Protein AF-A0A1B6LZ01-F1 (afdb_monomer_lite)

Foldseek 3Di:
DDQLVVLVLCVLQVQFKAWFKAFAFQDDLVPRGGDTSVRCLVVLVVCCVVPVRRSNCPVVRIDIDGQDGLQDQWGKDQPDWDKDFPAPDPGTTIIGIGGPDIDTGGDPDDPPDDSVNSSPPRPDDDPVNVVVVDDPVVPPPVDPDDDDDDDPDDPVPPPPPDDVVVVLVVVLPDDQLCPWDWDADPQFKIKIFNQFQFDQDPLNSLLSSVVSVQVNCVVVVHGQVQWAEKEKEFQDCVCVVSSVVSVCVRQVDDDGHHYHYYYDNYHNRTRMTMITMGGDGDDDD

Sequence (285 aa):
RDQGQLLQEMVDCNINAIIIKVAALGLDPTKHLGLRISQIQPYLIKMNEKYGLNICGEGGEYETFTLDCPLFKKSIVIDNYETVIHSNDAIAPVGYINFLKLRLVDKKLSDESSYLDRLVGFPVKNSLDYIADLDEDDIVDSDKGVADQEETKDCSNQVKIVEPEKLLILKEQEPPPDKPYARTNVSGWCWLGGLVGQHDDCAEASRIALHKLCALLESENMSPCDLVRICIFVRDMKDYAAINAVYVSILSHVNPPVRVCVEAPLRADCPIVLEAIAYKQRSEG

pLDDT: mean 84.31, std 17.07, range [33.97, 98.19]

Structure (mmCIF, N/CA/C/O backbone):
data_AF-A0A1B6LZ01-F1
#
_entry.id   AF-A0A1B6LZ01-F1
#
loop_
_atom_site.group_PDB
_atom_site.id
_atom_site.type_symbol
_atom_site.label_atom_id
_atom_site.label_alt_id
_atom_site.label_comp_id
_atom_site.label_asym_id
_atom_site.label_entity_id
_atom_site.label_seq_id
_atom_site.pdbx_PDB_ins_code
_atom_site.Cartn_x
_atom_site.Cartn_y
_atom_site.Cartn_z
_atom_site.occupancy
_atom_site.B_iso_or_equiv
_atom_site.auth_seq_id
_atom_site.auth_comp_id
_atom_site.auth_asym_id
_atom_site.auth_atom_id
_atom_site.pdbx_PDB_model_num
ATOM 1 N N . ARG A 1 1 ? -10.356 16.665 -3.447 1.00 73.94 1 ARG A N 1
ATOM 2 C CA . ARG A 1 1 ? -11.223 16.425 -2.261 1.00 73.94 1 ARG A CA 1
ATOM 3 C C . ARG A 1 1 ? -10.529 16.946 -1.012 1.00 73.94 1 ARG A C 1
ATOM 5 O O . ARG A 1 1 ? -9.315 16.815 -0.920 1.00 73.94 1 ARG A O 1
ATOM 12 N N . ASP A 1 2 ? -11.283 17.511 -0.075 1.00 89.19 2 ASP A N 1
ATOM 13 C CA . ASP A 1 2 ? -10.760 17.955 1.220 1.00 89.19 2 ASP A CA 1
ATOM 14 C C . ASP A 1 2 ? -10.350 16.759 2.105 1.00 89.19 2 ASP A C 1
ATOM 16 O O . ASP A 1 2 ? -11.094 15.782 2.224 1.00 89.19 2 ASP A O 1
ATOM 20 N N . GLN A 1 3 ? -9.158 16.819 2.709 1.00 91.12 3 GLN A N 1
ATOM 21 C CA . GLN A 1 3 ? -8.597 15.707 3.493 1.00 91.12 3 GLN A CA 1
ATOM 22 C C . GLN A 1 3 ? -9.354 15.485 4.812 1.00 91.12 3 GLN A C 1
ATOM 24 O O . GLN A 1 3 ? -9.549 14.346 5.238 1.00 91.12 3 GLN A O 1
ATOM 29 N N . GLY A 1 4 ? -9.806 16.565 5.458 1.00 92.00 4 GLY A N 1
ATOM 30 C CA . GLY A 1 4 ? -10.551 16.491 6.713 1.00 92.00 4 GLY A CA 1
ATOM 31 C C . GLY A 1 4 ? -11.914 15.830 6.524 1.00 92.00 4 GLY A C 1
ATOM 32 O O . GLY A 1 4 ? -12.272 14.928 7.285 1.00 92.00 4 GLY A O 1
ATOM 33 N N . GLN A 1 5 ? -12.633 16.226 5.471 1.00 91.88 5 GLN A N 1
ATOM 34 C CA . GLN A 1 5 ? -13.891 15.597 5.065 1.00 91.88 5 GLN A CA 1
ATOM 35 C C . GLN A 1 5 ? -13.695 14.121 4.723 1.00 91.88 5 GLN A C 1
ATOM 37 O O . GLN A 1 5 ? -14.444 13.282 5.214 1.00 91.88 5 GLN A O 1
ATOM 42 N N . LEU A 1 6 ? -12.658 13.783 3.951 1.00 91.81 6 LEU A N 1
ATOM 43 C CA . LEU A 1 6 ? -12.372 12.394 3.596 1.00 91.81 6 LEU A CA 1
ATOM 44 C C . LEU A 1 6 ? -12.131 11.521 4.838 1.00 91.81 6 LEU A C 1
ATOM 46 O O . LEU A 1 6 ? -12.683 10.425 4.940 1.00 91.81 6 LEU A O 1
ATOM 50 N N . LEU A 1 7 ? -11.338 12.000 5.800 1.00 93.38 7 LEU A N 1
ATOM 51 C CA . LEU A 1 7 ? -11.088 11.255 7.034 1.00 93.38 7 LEU A CA 1
ATOM 52 C C . LEU A 1 7 ? -12.355 11.136 7.899 1.00 93.38 7 LEU A C 1
ATOM 54 O O . LEU A 1 7 ? -12.566 10.099 8.527 1.00 93.38 7 LEU A O 1
ATOM 58 N N . GLN A 1 8 ? -13.211 12.164 7.915 1.00 94.50 8 GLN A N 1
ATOM 59 C CA . GLN A 1 8 ? -14.511 12.107 8.590 1.00 94.50 8 GLN A CA 1
ATOM 60 C C . GLN A 1 8 ? -15.431 11.060 7.949 1.00 94.50 8 GLN A C 1
ATOM 62 O O . GLN A 1 8 ? -16.001 10.242 8.662 1.00 94.50 8 GLN A O 1
ATOM 67 N N . GLU A 1 9 ? -15.510 11.006 6.620 1.00 92.62 9 GLU A N 1
ATOM 68 C CA . GLU A 1 9 ? -16.298 9.990 5.916 1.00 92.62 9 GLU A CA 1
ATOM 69 C C . GLU A 1 9 ? -15.828 8.566 6.242 1.00 92.62 9 GLU A C 1
ATOM 71 O O . GLU A 1 9 ? -16.651 7.668 6.412 1.00 92.62 9 GLU A O 1
ATOM 76 N N . MET A 1 10 ? -14.515 8.338 6.380 1.00 93.50 10 MET A N 1
ATOM 77 C CA . MET A 1 10 ? -13.982 7.038 6.814 1.00 93.50 10 MET A CA 1
ATOM 78 C C . MET A 1 10 ? -14.476 6.656 8.216 1.00 93.50 10 MET A C 1
ATOM 80 O O . MET A 1 10 ? -14.819 5.495 8.463 1.00 93.50 10 MET A O 1
ATOM 84 N N . VAL A 1 11 ? -14.524 7.631 9.129 1.00 93.81 11 VAL A N 1
ATOM 85 C CA . VAL A 1 11 ? -15.070 7.452 10.481 1.00 93.81 11 VAL A CA 1
ATOM 86 C C . VAL A 1 11 ? -16.565 7.141 10.418 1.00 93.81 11 VAL A C 1
ATOM 88 O O . VAL A 1 11 ? -17.011 6.193 11.065 1.00 93.81 11 VAL A O 1
ATOM 91 N N . ASP A 1 12 ? -17.317 7.869 9.596 1.00 94.44 12 ASP A N 1
ATOM 92 C CA . ASP A 1 12 ? -18.763 7.697 9.432 1.00 94.44 12 ASP A CA 1
ATOM 93 C C . ASP A 1 12 ? -19.113 6.361 8.750 1.00 94.44 12 ASP A C 1
ATOM 95 O O . ASP A 1 12 ? -20.117 5.730 9.080 1.00 94.44 12 ASP A O 1
ATOM 99 N N . CYS A 1 13 ? -18.236 5.859 7.874 1.00 93.50 13 CYS A N 1
ATOM 100 C CA . CYS A 1 13 ? -18.295 4.513 7.291 1.00 93.50 13 CYS A CA 1
ATOM 101 C C . CYS A 1 13 ? -17.839 3.406 8.260 1.00 93.50 13 CYS A C 1
ATOM 103 O O . CYS A 1 13 ? -17.725 2.241 7.871 1.00 93.50 13 CYS A O 1
ATOM 105 N N . ASN A 1 14 ? -17.575 3.751 9.524 1.00 93.06 14 ASN A N 1
ATOM 106 C CA . ASN A 1 14 ? -17.203 2.832 10.594 1.00 93.06 14 ASN A CA 1
ATOM 107 C C . ASN A 1 14 ? -15.942 2.006 10.279 1.00 93.06 14 ASN A C 1
ATOM 109 O O . ASN A 1 14 ? -15.847 0.820 10.617 1.00 93.06 14 ASN A O 1
ATOM 113 N N . ILE A 1 15 ? -14.955 2.638 9.634 1.00 95.62 15 ILE A N 1
ATOM 114 C CA . ILE A 1 15 ? -13.611 2.079 9.485 1.00 95.62 15 ILE A CA 1
ATOM 115 C C . ILE A 1 15 ? -12.901 2.193 10.838 1.00 95.62 15 ILE A C 1
ATOM 117 O O . ILE A 1 15 ? -12.413 3.250 11.241 1.00 95.62 15 ILE A O 1
ATOM 121 N N . ASN A 1 16 ? -12.839 1.080 11.565 1.00 96.06 16 ASN A N 1
ATOM 122 C CA . ASN A 1 16 ? -12.142 0.987 12.839 1.00 96.06 16 ASN A CA 1
ATOM 123 C C . ASN A 1 16 ? -10.666 0.667 12.596 1.00 96.06 16 ASN A C 1
ATOM 125 O O . ASN A 1 16 ? -10.233 -0.484 12.692 1.00 96.06 16 ASN A O 1
ATOM 129 N N . ALA A 1 17 ? -9.899 1.701 12.278 1.00 97.81 17 ALA A N 1
ATOM 130 C CA . ALA A 1 17 ? -8.455 1.622 12.136 1.00 97.81 17 ALA A CA 1
ATOM 131 C C . ALA A 1 17 ? -7.741 2.364 13.266 1.00 97.81 17 ALA A C 1
ATOM 133 O O . ALA A 1 17 ? -8.240 3.369 13.780 1.00 97.81 17 ALA A O 1
ATOM 134 N N . ILE A 1 18 ? -6.575 1.851 13.655 1.00 98.19 18 ILE A N 1
ATOM 135 C CA . ILE A 1 18 ? -5.703 2.451 14.668 1.00 98.19 18 ILE A CA 1
ATOM 136 C C . ILE A 1 18 ? -4.404 2.947 14.047 1.00 98.19 18 ILE A C 1
ATOM 138 O O . ILE A 1 18 ? -3.941 2.383 13.060 1.00 98.19 18 ILE A O 1
ATOM 142 N N . ILE A 1 19 ? -3.792 3.960 14.653 1.00 98.06 19 ILE A N 1
ATOM 143 C CA . ILE A 1 19 ? -2.460 4.440 14.285 1.00 98.06 19 ILE A CA 1
ATOM 144 C C . ILE A 1 19 ? -1.415 3.421 14.754 1.00 98.06 19 ILE A C 1
ATOM 146 O O . ILE A 1 19 ? -1.318 3.133 15.947 1.00 98.06 19 ILE A O 1
ATOM 150 N N . ILE A 1 20 ? -0.624 2.879 13.830 1.00 97.94 20 ILE A N 1
ATOM 151 C CA . ILE A 1 20 ? 0.423 1.883 14.116 1.00 97.94 20 ILE A CA 1
ATOM 152 C C . ILE A 1 20 ? 1.836 2.394 13.889 1.00 97.94 20 ILE A C 1
ATOM 154 O O . ILE A 1 20 ? 2.779 1.746 14.322 1.00 97.94 20 ILE A O 1
ATOM 158 N N . LYS A 1 21 ? 2.005 3.540 13.239 1.00 97.12 21 LYS A N 1
ATOM 159 C CA . LYS A 1 21 ? 3.292 4.219 13.106 1.00 97.12 21 LYS A CA 1
ATOM 160 C C . LYS A 1 21 ? 3.046 5.711 13.087 1.00 97.12 21 LYS A C 1
ATOM 162 O O . LYS A 1 21 ? 2.036 6.145 12.549 1.00 97.12 21 LYS A O 1
ATOM 167 N N . VAL A 1 22 ? 3.978 6.472 13.636 1.00 95.88 22 VAL A N 1
ATOM 168 C CA . VAL A 1 22 ? 4.059 7.921 13.450 1.00 95.88 22 VAL A CA 1
ATOM 169 C C . VAL A 1 22 ? 5.494 8.290 13.095 1.00 95.88 22 VAL A C 1
ATOM 171 O O . VAL A 1 22 ? 6.434 7.646 13.568 1.00 95.88 22 VAL A O 1
ATOM 174 N N . ALA A 1 23 ? 5.655 9.285 12.230 1.00 93.50 23 ALA A N 1
ATOM 175 C CA . ALA A 1 23 ? 6.942 9.744 11.719 1.00 93.50 23 ALA A CA 1
ATOM 176 C C . ALA A 1 23 ? 6.916 11.233 11.317 1.00 93.50 23 ALA A C 1
ATOM 178 O O . ALA A 1 23 ? 7.648 11.647 10.422 1.00 93.50 23 ALA A O 1
ATOM 179 N N . ALA A 1 24 ? 6.063 12.039 11.956 1.00 91.06 24 ALA A N 1
ATOM 180 C CA . ALA A 1 24 ? 5.859 13.439 11.596 1.00 91.06 24 ALA A CA 1
ATOM 181 C C . ALA A 1 24 ? 5.930 14.382 12.797 1.00 91.06 24 ALA A C 1
ATOM 183 O O . ALA A 1 24 ? 5.571 14.029 13.924 1.00 91.06 24 ALA A O 1
ATOM 184 N N . LEU A 1 25 ? 6.356 15.618 12.527 1.00 89.62 25 LEU A N 1
ATOM 185 C CA . LEU A 1 25 ? 6.321 16.714 13.489 1.00 89.62 25 LEU A CA 1
ATOM 186 C C . LEU A 1 25 ? 4.891 16.915 14.006 1.00 89.62 25 LEU A C 1
ATOM 188 O O . LEU A 1 25 ? 3.939 17.013 13.238 1.00 89.62 25 LEU A O 1
ATOM 192 N N . GLY A 1 26 ? 4.755 17.000 15.327 1.00 89.50 26 GLY A N 1
ATOM 193 C CA . GLY A 1 26 ? 3.457 17.122 15.984 1.00 89.50 26 GLY A CA 1
ATOM 194 C C . GLY A 1 26 ? 2.821 15.780 16.337 1.00 89.50 26 GLY A C 1
ATOM 195 O O . GLY A 1 26 ? 1.868 15.768 17.105 1.00 89.50 26 GLY A O 1
ATOM 196 N N . LEU A 1 27 ? 3.359 14.642 15.887 1.00 93.50 27 LEU A N 1
ATOM 197 C CA . LEU A 1 27 ? 2.931 13.333 16.369 1.00 93.50 27 LEU A CA 1
ATOM 198 C C . LEU A 1 27 ? 3.918 12.773 17.396 1.00 93.50 27 LEU A C 1
ATOM 200 O O . LEU A 1 27 ? 5.125 12.785 17.199 1.00 93.50 27 LEU A O 1
ATOM 204 N N . ASP A 1 28 ? 3.384 12.270 18.507 1.00 93.00 28 ASP A N 1
ATOM 205 C CA . ASP A 1 28 ? 4.145 11.686 19.604 1.00 93.00 28 ASP A CA 1
ATOM 206 C C . ASP A 1 28 ? 3.815 10.186 19.694 1.00 93.00 28 ASP A C 1
ATOM 208 O O . ASP A 1 28 ? 2.666 9.842 20.009 1.00 93.00 28 ASP A O 1
ATOM 212 N N . PRO A 1 29 ? 4.786 9.284 19.444 1.00 93.81 29 PRO A N 1
ATOM 213 C CA . PRO A 1 29 ? 4.566 7.845 19.508 1.00 93.81 29 PRO A CA 1
ATOM 214 C C . PRO A 1 29 ? 3.950 7.380 20.829 1.00 93.81 29 PRO A C 1
ATOM 216 O O . PRO A 1 29 ? 3.139 6.459 20.840 1.00 93.81 29 PRO A O 1
ATOM 219 N N . THR A 1 30 ? 4.294 8.027 21.945 1.00 92.12 30 THR A N 1
ATOM 220 C CA . THR A 1 30 ? 3.824 7.628 23.279 1.00 92.12 30 THR A CA 1
ATOM 221 C C . THR A 1 30 ? 2.361 7.989 23.531 1.00 92.12 30 THR A C 1
ATOM 223 O O . THR A 1 30 ? 1.722 7.387 24.393 1.00 92.12 30 THR A O 1
ATOM 226 N N . LYS A 1 31 ? 1.822 8.956 22.780 1.00 94.44 31 LYS A N 1
ATOM 227 C CA . LYS A 1 31 ? 0.449 9.457 22.939 1.00 94.44 31 LYS A CA 1
ATOM 228 C C . LYS A 1 31 ? -0.487 8.987 21.840 1.00 94.44 31 LYS A C 1
ATOM 230 O O . LYS A 1 31 ? -1.680 8.854 22.089 1.00 94.44 31 LYS A O 1
ATOM 235 N N . HIS A 1 32 ? 0.030 8.816 20.625 1.00 96.69 32 HIS A N 1
ATOM 236 C CA . HIS A 1 32 ? -0.801 8.653 19.435 1.00 96.69 32 HIS A CA 1
ATOM 237 C C . HIS A 1 32 ? -0.850 7.221 18.905 1.00 96.69 32 HIS A C 1
ATOM 239 O O . HIS A 1 32 ? -1.847 6.855 18.283 1.00 96.69 32 HIS A O 1
ATOM 245 N N . LEU A 1 33 ? 0.171 6.393 19.157 1.00 97.31 33 LEU A N 1
ATOM 246 C CA . LEU A 1 33 ? 0.126 4.988 18.752 1.00 97.31 33 LEU A CA 1
ATOM 247 C C . LEU A 1 33 ? -1.021 4.260 19.465 1.00 97.31 33 LEU A C 1
ATOM 249 O O . LEU A 1 33 ? -1.206 4.378 20.674 1.00 97.31 33 LEU A O 1
ATOM 253 N N . GLY A 1 34 ? -1.792 3.497 18.694 1.00 96.88 34 GLY A N 1
ATOM 254 C CA . GLY A 1 34 ? -2.944 2.731 19.164 1.00 96.88 34 GLY A CA 1
ATOM 255 C C . GLY A 1 34 ? -4.250 3.524 19.233 1.00 96.88 34 GLY A C 1
ATOM 256 O O . GLY A 1 34 ? -5.308 2.913 19.395 1.00 96.88 34 GLY A O 1
ATOM 257 N N . LEU A 1 35 ? -4.219 4.853 19.067 1.00 97.81 35 LEU A N 1
ATOM 258 C CA . LEU A 1 35 ? -5.445 5.641 18.946 1.00 97.81 35 LEU A CA 1
ATOM 259 C C . LEU A 1 35 ? -6.186 5.271 17.665 1.00 97.81 35 LEU A C 1
ATOM 261 O O . LEU A 1 35 ? -5.575 5.060 16.616 1.00 97.81 35 LEU A O 1
ATOM 265 N N . ARG A 1 36 ? -7.517 5.229 17.740 1.00 97.75 36 ARG A N 1
ATOM 266 C CA . ARG A 1 36 ? -8.356 5.073 16.550 1.00 97.75 36 ARG A CA 1
ATOM 267 C C . ARG A 1 36 ? -8.329 6.342 15.711 1.00 97.75 36 ARG A C 1
ATOM 269 O O . ARG A 1 36 ? -8.247 7.439 16.266 1.00 97.75 36 ARG A O 1
ATOM 276 N N . ILE A 1 37 ? -8.521 6.202 14.400 1.00 96.44 37 ILE A N 1
ATOM 277 C CA . ILE A 1 37 ? -8.679 7.348 13.492 1.00 96.44 37 ILE A CA 1
ATOM 278 C C . ILE A 1 37 ? -9.761 8.307 14.013 1.00 96.44 37 ILE A C 1
ATOM 280 O O . ILE A 1 37 ? -9.523 9.505 14.119 1.00 96.44 37 ILE A O 1
ATOM 284 N N . SER A 1 38 ? -10.903 7.776 14.462 1.00 96.25 38 SER A N 1
ATOM 285 C CA . SER A 1 38 ? -12.000 8.577 15.023 1.00 96.25 38 SER A CA 1
ATOM 286 C C . SER A 1 38 ? -11.638 9.370 16.282 1.00 96.25 38 SER A C 1
ATOM 288 O O . SER A 1 38 ? -12.272 10.376 16.579 1.00 96.25 38 SER A O 1
ATOM 290 N N . GLN A 1 39 ? -10.627 8.934 17.035 1.00 97.06 39 GLN A N 1
ATOM 291 C CA . GLN A 1 39 ? -10.176 9.609 18.253 1.00 97.06 39 GLN A CA 1
ATOM 292 C C . GLN A 1 39 ? -9.117 10.671 17.955 1.00 97.06 39 GLN A C 1
ATOM 294 O O . GLN A 1 39 ? -9.103 11.721 18.595 1.00 97.06 39 GLN A O 1
ATOM 299 N N . ILE A 1 40 ? -8.218 10.397 17.006 1.00 96.69 40 ILE A N 1
ATOM 300 C CA . ILE A 1 40 ? -7.094 11.282 16.686 1.00 96.69 40 ILE A CA 1
ATOM 301 C C . ILE A 1 40 ? -7.449 12.345 15.636 1.00 96.69 40 ILE A C 1
ATOM 303 O O . ILE A 1 40 ? -6.785 13.373 15.575 1.00 96.69 40 ILE A O 1
ATOM 307 N N . GLN A 1 41 ? -8.506 12.160 14.844 1.00 95.94 41 GLN A N 1
ATOM 308 C CA . GLN A 1 41 ? -8.873 13.065 13.748 1.00 95.94 41 GLN A CA 1
ATOM 309 C C . GLN A 1 41 ? -8.958 14.558 14.149 1.00 95.94 41 GLN A C 1
ATOM 311 O O . GLN A 1 41 ? -8.318 15.371 13.478 1.00 95.94 41 GLN A O 1
ATOM 316 N N . PRO A 1 42 ? -9.583 14.960 15.279 1.00 96.44 42 PRO A N 1
ATOM 317 C CA . PRO A 1 42 ? -9.579 16.365 15.704 1.00 96.44 42 PRO A CA 1
ATOM 318 C C . PRO A 1 42 ? -8.180 16.914 16.021 1.00 96.44 42 PRO A C 1
ATOM 320 O O . PRO A 1 42 ? -7.947 18.121 15.962 1.00 96.44 42 PRO A O 1
ATOM 323 N N . TYR A 1 43 ? -7.246 16.043 16.407 1.00 96.75 43 TYR A N 1
ATOM 324 C CA . TYR A 1 43 ? -5.851 16.403 16.638 1.00 96.75 43 TYR A CA 1
ATOM 325 C C . TYR A 1 43 ? -5.088 16.571 15.319 1.00 96.75 43 TYR A C 1
ATOM 327 O O . TYR A 1 43 ? -4.343 17.538 15.182 1.00 96.75 43 TYR A O 1
ATOM 335 N N . LEU A 1 44 ? -5.311 15.686 14.339 1.00 96.44 44 LEU A N 1
ATOM 336 C CA . LEU A 1 44 ? -4.686 15.769 13.013 1.00 96.44 44 LEU A CA 1
ATOM 337 C C . LEU A 1 44 ? -5.056 17.067 12.288 1.00 96.44 44 LEU A C 1
ATOM 339 O O . LEU A 1 44 ? -4.172 17.719 11.745 1.00 96.44 44 LEU A O 1
ATOM 343 N N . ILE A 1 45 ? -6.316 17.506 12.380 1.00 95.56 45 ILE A N 1
ATOM 344 C CA . ILE A 1 45 ? -6.763 18.800 11.829 1.00 95.56 45 ILE A CA 1
ATOM 345 C C . ILE A 1 45 ? -5.962 19.961 12.444 1.00 95.56 45 ILE A C 1
ATOM 347 O O . ILE A 1 45 ? -5.429 20.805 11.731 1.00 95.56 45 ILE A O 1
ATOM 351 N N . LYS A 1 46 ? -5.774 19.965 13.770 1.00 96.00 46 LYS A N 1
ATOM 352 C CA . LYS A 1 46 ? -4.966 20.996 14.449 1.00 96.00 46 LYS A CA 1
ATOM 353 C C . LYS A 1 46 ? -3.491 20.948 14.050 1.00 96.00 46 LYS A C 1
ATOM 355 O O . LYS A 1 46 ? -2.827 21.983 14.025 1.00 96.00 46 LYS A O 1
ATOM 360 N N . MET A 1 47 ? -2.942 19.758 13.802 1.00 95.06 47 MET A N 1
ATOM 361 C CA . MET A 1 47 ? -1.555 19.617 13.348 1.00 95.06 47 MET A CA 1
ATOM 362 C C . MET A 1 47 ? -1.389 20.035 11.887 1.00 95.06 47 MET A C 1
ATOM 364 O O . MET A 1 47 ? -0.352 20.604 11.552 1.00 95.06 47 MET A O 1
ATOM 368 N N . ASN A 1 48 ? -2.404 19.833 11.047 1.00 95.06 48 ASN A N 1
ATOM 369 C CA . ASN A 1 48 ? -2.444 20.375 9.692 1.00 95.06 48 ASN A CA 1
ATOM 370 C C . ASN A 1 48 ? -2.370 21.907 9.715 1.00 95.06 48 ASN A C 1
ATOM 372 O O . ASN A 1 48 ? -1.464 22.478 9.116 1.00 95.06 48 ASN A O 1
ATOM 376 N N . GLU A 1 49 ? -3.222 22.565 10.506 1.00 94.31 49 GLU A N 1
ATOM 377 C CA . GLU A 1 49 ? -3.224 24.029 10.649 1.00 94.31 49 GLU A CA 1
ATOM 378 C C . GLU A 1 49 ? -1.884 24.583 11.161 1.00 94.31 49 GLU A C 1
ATOM 380 O O . GLU A 1 49 ? -1.446 25.659 10.754 1.00 94.31 49 GLU A O 1
ATOM 385 N N . LYS A 1 50 ? -1.226 23.863 12.079 1.00 93.75 50 LYS A N 1
ATOM 386 C CA . LYS A 1 50 ? -0.016 24.348 12.756 1.00 93.75 50 LYS A CA 1
ATOM 387 C C . LYS A 1 50 ? 1.282 24.024 12.018 1.00 93.75 50 LYS A C 1
ATOM 389 O O . LYS A 1 50 ? 2.224 24.814 12.077 1.00 93.75 50 LYS A O 1
ATOM 394 N N . TYR A 1 51 ? 1.359 22.849 11.402 1.00 92.38 51 TYR A N 1
ATOM 395 C CA . TYR A 1 51 ? 2.599 22.279 10.870 1.00 92.38 51 TYR A CA 1
ATOM 396 C C . TYR A 1 51 ? 2.485 21.807 9.417 1.00 92.38 51 TYR A C 1
ATOM 398 O O . TYR A 1 51 ? 3.480 21.348 8.867 1.00 92.38 51 TYR A O 1
ATOM 406 N N . GLY A 1 52 ? 1.312 21.918 8.788 1.00 91.56 52 GLY A N 1
ATOM 407 C CA . GLY A 1 52 ? 1.085 21.429 7.426 1.00 91.56 52 GLY A CA 1
ATOM 408 C C . GLY A 1 52 ? 0.995 19.905 7.319 1.00 91.56 52 GLY A C 1
ATOM 409 O O . GLY A 1 52 ? 1.163 19.375 6.227 1.00 91.56 52 GLY A O 1
ATOM 410 N N . LEU A 1 53 ? 0.742 19.214 8.437 1.00 93.06 53 LEU A N 1
ATOM 411 C CA . LEU A 1 53 ? 0.576 17.759 8.495 1.00 93.06 53 LEU A CA 1
ATOM 412 C C . LEU A 1 53 ? -0.571 17.301 7.575 1.00 93.06 53 LEU A C 1
ATOM 414 O O . LEU A 1 53 ? -1.672 17.835 7.673 1.00 93.06 53 LEU A O 1
ATOM 418 N N . ASN A 1 54 ? -0.359 16.323 6.704 1.00 93.94 54 ASN A N 1
ATOM 419 C CA . ASN A 1 54 ? -1.401 15.725 5.868 1.00 93.94 54 ASN A CA 1
ATOM 420 C C . ASN A 1 54 ? -2.409 14.941 6.729 1.00 93.94 54 ASN A C 1
ATOM 422 O O . ASN A 1 54 ? -2.097 13.928 7.353 1.00 93.94 54 ASN A O 1
ATOM 426 N N . ILE A 1 55 ? -3.668 15.383 6.744 1.00 95.31 55 ILE A N 1
ATOM 427 C CA . ILE A 1 55 ? -4.691 14.825 7.642 1.00 95.31 55 ILE A CA 1
ATOM 428 C C . ILE A 1 55 ? -4.938 13.342 7.349 1.00 95.31 55 ILE A C 1
ATOM 430 O O . ILE A 1 55 ? -5.266 12.606 8.270 1.00 95.31 55 ILE A O 1
ATOM 434 N N . CYS A 1 56 ? -4.764 12.899 6.101 1.00 94.56 56 CYS A N 1
ATOM 435 C CA . CYS A 1 56 ? -4.933 11.504 5.695 1.00 94.56 56 CYS A CA 1
ATOM 436 C C . CYS A 1 56 ? -3.636 10.677 5.758 1.00 94.56 56 CYS A C 1
ATOM 438 O O . CYS A 1 56 ? -3.687 9.476 5.496 1.00 94.56 56 CYS A O 1
ATOM 440 N N . GLY A 1 57 ? -2.494 11.284 6.098 1.00 92.88 57 GLY A N 1
ATOM 441 C CA . GLY A 1 57 ? -1.212 10.593 6.248 1.00 92.88 57 GLY A CA 1
ATOM 442 C C . GLY A 1 57 ? -0.539 10.167 4.937 1.00 92.88 57 GLY A C 1
ATOM 443 O O . GLY A 1 57 ? 0.377 9.352 4.975 1.00 92.88 57 GLY A O 1
ATOM 444 N N . GLU A 1 58 ? -0.945 10.716 3.785 1.00 89.56 58 GLU A N 1
ATOM 445 C CA . GLU A 1 58 ? -0.451 10.321 2.447 1.00 89.56 58 GLU A CA 1
ATOM 446 C C . GLU A 1 58 ? 1.084 10.371 2.315 1.00 89.56 58 GLU A C 1
ATOM 448 O O . GLU A 1 58 ? 1.687 9.538 1.643 1.00 89.56 58 GLU A O 1
ATOM 453 N N . GLY A 1 59 ? 1.733 11.315 3.003 1.00 87.50 59 GLY A N 1
ATOM 454 C CA . GLY A 1 59 ? 3.190 11.479 3.013 1.00 87.50 59 GLY A CA 1
ATOM 455 C C . GLY A 1 59 ? 3.954 10.504 3.921 1.00 87.50 59 GLY A C 1
ATOM 456 O O . GLY A 1 59 ? 5.134 10.730 4.178 1.00 87.50 59 GLY A O 1
ATOM 457 N N . GLY A 1 60 ? 3.305 9.464 4.457 1.00 90.06 60 GLY A N 1
ATOM 458 C CA . GLY A 1 60 ? 3.918 8.522 5.404 1.00 90.06 60 GLY A CA 1
ATOM 459 C C . GLY A 1 60 ? 4.098 9.093 6.816 1.00 90.06 60 GLY A C 1
ATOM 460 O O . GLY A 1 60 ? 4.909 8.600 7.602 1.00 90.06 60 GLY A O 1
ATOM 461 N N . GLU A 1 61 ? 3.352 10.149 7.141 1.00 93.44 61 GLU A N 1
ATOM 462 C CA . GLU A 1 61 ? 3.395 10.835 8.436 1.00 93.44 61 GLU A CA 1
ATOM 463 C C . GLU A 1 61 ? 2.919 9.944 9.581 1.00 93.44 61 GLU A C 1
ATOM 465 O O . GLU A 1 61 ? 3.434 10.005 10.701 1.00 93.44 61 GLU A O 1
ATOM 470 N N . TYR A 1 62 ? 1.940 9.097 9.286 1.00 95.88 62 TYR A N 1
ATOM 471 C CA . TYR A 1 62 ? 1.496 8.020 10.141 1.00 95.88 62 TYR A CA 1
ATOM 472 C C . TYR A 1 62 ? 0.988 6.864 9.280 1.00 95.88 62 TYR A C 1
ATOM 474 O O . TYR A 1 62 ? 0.565 7.057 8.146 1.00 95.88 62 TYR A O 1
ATOM 482 N N . GLU A 1 63 ? 0.997 5.661 9.842 1.00 96.81 63 GLU A N 1
ATOM 483 C CA . GLU A 1 63 ? 0.423 4.471 9.208 1.00 96.81 63 GLU A CA 1
ATOM 484 C C . GLU A 1 63 ? -0.722 3.952 10.065 1.00 96.81 63 GLU A C 1
ATOM 486 O O . GLU A 1 63 ? -0.699 4.088 11.295 1.00 96.81 63 GLU A O 1
ATOM 491 N N . THR A 1 64 ? -1.706 3.312 9.435 1.00 97.38 64 THR A N 1
ATOM 492 C CA . THR A 1 64 ? -2.861 2.743 10.138 1.00 97.38 64 THR A CA 1
ATOM 493 C C . THR A 1 64 ? -3.005 1.246 9.913 1.00 97.38 64 THR A C 1
ATOM 495 O O . THR A 1 64 ? -2.546 0.691 8.920 1.00 97.38 64 THR A O 1
ATOM 498 N N . PHE A 1 65 ? -3.662 0.578 10.858 1.00 97.81 65 PHE A N 1
ATOM 499 C CA . PHE A 1 65 ? -4.058 -0.819 10.740 1.00 97.81 65 PHE A CA 1
ATOM 500 C C . PHE A 1 65 ? -5.554 -0.951 11.005 1.00 97.81 65 PHE A C 1
ATOM 502 O O . PHE A 1 65 ? -6.033 -0.622 12.093 1.00 97.81 65 PHE A O 1
ATOM 509 N N . THR A 1 66 ? -6.294 -1.419 9.999 1.00 97.94 66 THR A N 1
ATOM 510 C CA . THR A 1 66 ? -7.753 -1.572 10.078 1.00 97.94 66 THR A CA 1
ATOM 511 C C . THR A 1 66 ? -8.107 -2.857 10.814 1.00 97.94 66 THR A C 1
ATOM 513 O O . THR A 1 66 ? -7.885 -3.954 10.310 1.00 97.94 66 THR A O 1
ATOM 516 N N . LEU A 1 67 ? -8.671 -2.716 12.012 1.00 97.62 67 LEU A N 1
ATOM 517 C CA . LEU A 1 67 ? -9.090 -3.832 12.860 1.00 97.62 67 LEU A CA 1
ATOM 518 C C . LEU A 1 67 ? -10.463 -4.371 12.466 1.00 97.62 67 LEU A C 1
ATOM 520 O O . LEU A 1 67 ? -10.717 -5.571 12.573 1.00 97.62 67 LEU A O 1
ATOM 524 N N . ASP A 1 68 ? -11.360 -3.485 12.040 1.00 96.69 68 ASP A N 1
ATOM 525 C CA . ASP A 1 68 ? -12.697 -3.854 11.592 1.00 96.69 68 ASP A CA 1
ATOM 526 C C . ASP A 1 68 ? -13.268 -2.800 10.639 1.00 96.69 68 ASP A C 1
ATOM 528 O O . ASP A 1 68 ? -12.938 -1.619 10.729 1.00 96.69 68 ASP A O 1
ATOM 532 N N . CYS A 1 69 ? -14.156 -3.227 9.751 1.00 94.56 69 CYS A N 1
ATOM 533 C CA . CYS A 1 69 ? -15.021 -2.357 8.964 1.00 94.56 69 CYS A CA 1
ATOM 534 C C . CYS A 1 69 ? -16.285 -3.135 8.550 1.00 94.56 69 CYS A C 1
ATOM 536 O O . CYS A 1 69 ? -16.322 -4.367 8.682 1.00 94.56 69 CYS A O 1
ATOM 538 N N . PRO A 1 70 ? -17.336 -2.477 8.033 1.00 91.81 70 PRO A N 1
ATOM 539 C CA . PRO A 1 70 ? -18.580 -3.154 7.653 1.00 91.81 70 PRO A CA 1
ATOM 540 C C . PRO A 1 70 ? -18.392 -4.326 6.674 1.00 91.81 70 PRO A C 1
ATOM 542 O O . PRO A 1 70 ? -19.075 -5.342 6.788 1.00 91.81 70 PRO A O 1
ATOM 545 N N . LEU A 1 71 ? -17.404 -4.251 5.775 1.00 91.62 71 LEU A N 1
ATOM 546 C CA . LEU A 1 71 ? -17.130 -5.300 4.786 1.00 91.62 71 LEU A CA 1
ATOM 547 C C . LEU A 1 71 ? -16.540 -6.584 5.391 1.00 91.62 71 LEU A C 1
ATOM 549 O O . LEU A 1 71 ? -16.704 -7.670 4.823 1.00 91.62 71 LEU A O 1
ATOM 553 N N . PHE A 1 72 ? -15.862 -6.491 6.537 1.00 92.19 72 PHE A N 1
ATOM 554 C CA . PHE A 1 72 ? -15.167 -7.629 7.135 1.00 92.19 72 PHE A CA 1
ATOM 555 C C . PHE A 1 72 ? -16.153 -8.682 7.656 1.00 92.19 72 PHE A C 1
ATOM 557 O O . PHE A 1 72 ? -17.149 -8.348 8.297 1.00 92.19 72 PHE A O 1
ATOM 564 N N . LYS A 1 73 ? -15.840 -9.968 7.418 1.00 90.38 73 LYS A N 1
ATOM 565 C CA . LYS A 1 73 ? -16.565 -11.126 7.989 1.00 90.38 73 LYS A CA 1
ATOM 566 C C . LYS A 1 73 ? -16.169 -11.408 9.443 1.00 90.38 73 LYS A C 1
ATOM 568 O O . LYS A 1 73 ? -16.989 -11.857 10.238 1.00 90.38 73 LYS A O 1
ATOM 573 N N . LYS A 1 74 ? -14.906 -11.146 9.778 1.00 94.31 74 LYS A N 1
ATOM 574 C CA . LYS A 1 74 ? -14.325 -11.305 11.113 1.00 94.31 74 LYS A CA 1
ATOM 575 C C . LYS A 1 74 ? -13.604 -10.021 11.495 1.00 94.31 74 LYS A C 1
ATOM 577 O O . LYS A 1 74 ? -12.998 -9.396 10.630 1.00 94.31 74 LYS A O 1
ATOM 582 N N . SER A 1 75 ? -13.637 -9.663 12.768 1.00 96.38 75 SER A N 1
ATOM 583 C CA . SER A 1 75 ? -12.871 -8.538 13.304 1.00 96.38 75 SER A CA 1
ATOM 584 C C . SER A 1 75 ? -11.510 -9.030 13.796 1.00 96.38 75 SER A C 1
ATOM 586 O O . SER A 1 75 ? -11.385 -10.155 14.292 1.00 96.38 75 SER A O 1
ATOM 588 N N . ILE A 1 76 ? -10.490 -8.185 13.692 1.00 98.19 76 ILE A N 1
ATOM 589 C CA . ILE A 1 76 ? -9.155 -8.450 14.229 1.00 98.19 76 ILE A CA 1
ATOM 590 C C . ILE A 1 76 ? -9.085 -7.870 15.641 1.00 98.19 76 ILE A C 1
ATOM 592 O O . ILE A 1 76 ? -9.384 -6.698 15.863 1.00 98.19 76 ILE A O 1
ATOM 596 N N . VAL A 1 77 ? -8.674 -8.689 16.605 1.00 97.56 77 VAL A N 1
ATOM 597 C CA . VAL A 1 77 ? -8.417 -8.255 17.978 1.00 97.56 77 VAL A CA 1
ATOM 598 C C . VAL A 1 77 ? -6.933 -8.372 18.277 1.00 97.56 77 VAL A C 1
ATOM 600 O O . VAL A 1 77 ? -6.316 -9.410 18.031 1.00 97.56 77 VAL A O 1
ATOM 603 N N . ILE A 1 78 ? -6.379 -7.294 18.822 1.00 97.62 78 ILE A N 1
ATOM 604 C CA . ILE A 1 78 ? -5.005 -7.249 19.304 1.00 97.62 78 ILE A CA 1
ATOM 605 C C . ILE A 1 78 ? -4.996 -7.775 20.736 1.00 97.62 78 ILE A C 1
ATOM 607 O O . ILE A 1 78 ? -5.567 -7.151 21.628 1.00 97.62 78 ILE A O 1
ATOM 611 N N . ASP A 1 79 ? -4.361 -8.924 20.949 1.00 96.94 79 ASP A N 1
ATOM 612 C CA . ASP A 1 79 ? -4.194 -9.506 22.285 1.00 96.94 79 ASP A CA 1
ATOM 613 C C . ASP A 1 79 ? -2.915 -9.003 22.956 1.00 96.94 79 ASP A C 1
ATOM 615 O O . ASP A 1 79 ? -2.873 -8.854 24.174 1.00 96.94 79 ASP A O 1
ATOM 619 N N . ASN A 1 80 ? -1.855 -8.790 22.170 1.00 97.25 80 ASN A N 1
ATOM 620 C CA . ASN A 1 80 ? -0.577 -8.312 22.680 1.00 97.25 80 ASN A CA 1
ATOM 621 C C . ASN A 1 80 ? 0.200 -7.549 21.603 1.00 97.25 80 ASN A C 1
ATOM 623 O O . ASN A 1 80 ? 0.244 -7.964 20.440 1.00 97.25 80 ASN A O 1
ATOM 627 N N . TYR A 1 81 ? 0.844 -6.463 22.007 1.00 97.50 81 TYR A N 1
ATOM 628 C CA . TYR A 1 81 ? 1.726 -5.661 21.175 1.00 97.50 81 TYR A CA 1
ATOM 629 C C . TYR A 1 81 ? 2.735 -4.919 22.048 1.00 97.50 81 TYR A C 1
ATOM 631 O O . TYR A 1 81 ? 2.509 -4.710 23.239 1.00 97.50 81 TYR A O 1
ATOM 639 N N . GLU A 1 82 ? 3.827 -4.490 21.437 1.00 96.69 82 GLU A N 1
ATOM 640 C CA . GLU A 1 82 ? 4.800 -3.595 22.052 1.00 96.69 82 GLU A CA 1
ATOM 641 C C . GLU A 1 82 ? 4.999 -2.353 21.181 1.00 96.69 82 GLU A C 1
ATOM 643 O O . GLU A 1 82 ? 4.720 -2.361 19.981 1.00 96.69 82 GLU A O 1
ATOM 648 N N . THR A 1 83 ? 5.479 -1.276 21.794 1.00 96.00 83 THR A N 1
ATOM 649 C CA . THR A 1 83 ? 5.822 -0.042 21.086 1.00 96.00 83 THR A CA 1
ATOM 650 C C . THR A 1 83 ? 7.328 0.024 20.897 1.00 96.00 83 THR A C 1
ATOM 652 O O . THR A 1 83 ? 8.080 -0.021 21.871 1.00 96.00 83 THR A O 1
ATOM 655 N N . VAL A 1 84 ? 7.765 0.189 19.652 1.00 95.00 84 VAL A N 1
ATOM 656 C CA . VAL A 1 84 ? 9.172 0.341 19.288 1.00 95.00 84 VAL A CA 1
ATOM 657 C C . VAL A 1 84 ? 9.424 1.788 18.886 1.00 95.00 84 VAL A C 1
ATOM 659 O O . VAL A 1 84 ? 8.813 2.301 17.948 1.00 95.00 84 VAL A O 1
ATOM 662 N N . ILE A 1 85 ? 10.342 2.452 19.587 1.00 93.19 85 ILE A N 1
ATOM 663 C CA . ILE A 1 85 ? 10.821 3.786 19.217 1.00 93.19 85 ILE A CA 1
ATOM 664 C C . ILE A 1 85 ? 12.042 3.609 18.320 1.00 93.19 85 ILE A C 1
ATOM 666 O O . ILE A 1 85 ? 13.059 3.071 18.752 1.00 93.19 85 ILE A O 1
ATOM 670 N N . HIS A 1 86 ? 11.919 4.022 17.060 1.00 86.00 86 HIS A N 1
ATOM 671 C CA . HIS A 1 86 ? 12.976 3.888 16.060 1.00 86.00 86 HIS A CA 1
ATOM 672 C C . HIS A 1 86 ? 13.930 5.085 16.079 1.00 86.00 86 HIS A C 1
ATOM 674 O O . HIS A 1 86 ? 15.142 4.902 16.062 1.00 86.00 86 HIS A O 1
ATOM 680 N N . SER A 1 87 ? 13.379 6.299 16.166 1.00 84.25 87 SER A N 1
ATOM 681 C CA . SER A 1 87 ? 14.146 7.521 16.405 1.00 84.25 87 SER A CA 1
ATOM 682 C C . SER A 1 87 ? 13.418 8.372 17.432 1.00 84.25 87 SER A C 1
ATOM 684 O O . SER A 1 87 ? 12.220 8.609 17.302 1.00 84.25 87 SER A O 1
ATOM 686 N N . ASN A 1 88 ? 14.127 8.834 18.458 1.00 76.44 88 ASN A N 1
ATOM 687 C CA . ASN A 1 88 ? 13.566 9.725 19.471 1.00 76.44 88 ASN A CA 1
ATOM 688 C C . ASN A 1 88 ? 14.060 11.160 19.262 1.00 76.44 88 ASN A C 1
ATOM 690 O O . ASN A 1 88 ? 14.619 11.778 20.170 1.00 76.44 88 ASN A O 1
ATOM 694 N N . ASP A 1 89 ? 13.910 11.660 18.036 1.00 78.88 89 ASP A N 1
ATOM 695 C CA . ASP A 1 89 ? 14.247 13.038 17.705 1.00 78.88 89 ASP A CA 1
ATOM 696 C C . ASP A 1 89 ? 13.322 14.009 18.442 1.00 78.88 89 ASP A C 1
ATOM 698 O O . ASP A 1 89 ? 12.113 13.803 18.532 1.00 78.88 89 ASP A O 1
ATOM 702 N N . ALA A 1 90 ? 13.878 15.121 18.925 1.00 71.69 90 ALA A N 1
ATOM 703 C CA . ALA A 1 90 ? 13.114 16.135 19.657 1.00 71.69 90 ALA A CA 1
ATOM 704 C C . ALA A 1 90 ? 12.046 16.846 18.797 1.00 71.69 90 ALA A C 1
ATOM 706 O O . ALA A 1 90 ? 11.199 17.557 19.336 1.00 71.69 90 ALA A O 1
ATOM 707 N N . ILE A 1 91 ? 12.115 16.688 17.471 1.00 75.31 91 ILE A N 1
ATOM 708 C CA . ILE A 1 91 ? 11.280 17.395 16.493 1.00 75.31 91 ILE A CA 1
ATOM 709 C C . ILE A 1 91 ? 10.261 16.439 15.858 1.00 75.31 91 ILE A C 1
ATOM 711 O O . ILE 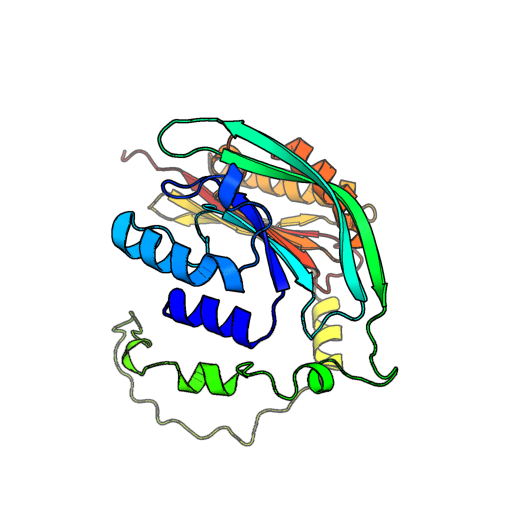A 1 91 ? 9.071 16.734 15.866 1.00 75.31 91 ILE A O 1
ATOM 715 N N . ALA A 1 92 ? 10.702 15.291 15.340 1.00 81.06 92 ALA A N 1
ATOM 716 C CA . ALA A 1 92 ? 9.841 14.319 14.665 1.00 81.06 92 ALA A CA 1
ATOM 717 C C . ALA A 1 92 ? 10.169 12.898 15.151 1.00 81.06 92 ALA A C 1
ATOM 719 O O . ALA A 1 92 ? 10.875 12.157 14.467 1.00 81.06 92 ALA A O 1
ATOM 720 N N . PRO A 1 93 ? 9.717 12.518 16.357 1.00 87.25 93 PRO A N 1
ATOM 721 C CA . PRO A 1 93 ? 9.966 11.183 16.874 1.00 87.25 93 PRO A CA 1
ATOM 722 C C . PRO A 1 93 ? 9.266 10.133 16.004 1.00 87.25 93 PRO A C 1
ATOM 724 O O . PRO A 1 93 ? 8.097 10.265 15.639 1.00 87.25 93 PRO A O 1
ATOM 727 N N . VAL A 1 94 ? 9.992 9.061 15.699 1.00 93.06 94 VAL A N 1
ATOM 728 C CA . VAL A 1 94 ? 9.523 7.938 14.891 1.00 93.06 94 VAL A CA 1
ATOM 729 C C . VAL A 1 94 ? 9.318 6.732 15.792 1.00 93.06 94 VAL A C 1
ATOM 731 O O . VAL A 1 94 ? 10.256 6.237 16.423 1.00 93.06 94 VAL A O 1
ATOM 734 N N . GLY A 1 95 ? 8.100 6.206 15.809 1.00 95.31 95 GLY A N 1
ATOM 735 C CA . GLY A 1 95 ? 7.778 4.991 16.546 1.00 95.31 95 GLY A CA 1
ATOM 736 C C . GLY A 1 95 ? 6.649 4.218 15.892 1.00 95.31 95 GLY A C 1
ATOM 737 O O . GLY A 1 95 ? 5.857 4.779 15.135 1.00 95.31 95 GLY A O 1
ATOM 738 N N . TYR A 1 96 ? 6.588 2.923 16.176 1.00 97.19 96 TYR A N 1
ATOM 739 C CA . TYR A 1 96 ? 5.578 2.029 15.627 1.00 97.19 96 TYR A CA 1
ATOM 740 C C . TYR A 1 96 ? 5.173 0.931 16.610 1.00 97.19 96 TYR A C 1
ATOM 742 O O . TYR A 1 96 ? 5.880 0.633 17.573 1.00 97.19 96 TYR A O 1
ATOM 750 N N . ILE A 1 97 ? 4.012 0.334 16.359 1.00 97.69 97 ILE A N 1
ATOM 751 C CA . ILE A 1 97 ? 3.495 -0.828 17.072 1.00 97.69 97 ILE A CA 1
ATOM 752 C C . ILE A 1 97 ? 4.032 -2.096 16.411 1.00 97.69 97 ILE A C 1
ATOM 754 O O . ILE A 1 97 ? 3.860 -2.303 15.211 1.00 97.69 97 ILE A O 1
ATOM 758 N N . ASN A 1 98 ? 4.629 -2.970 17.216 1.00 96.50 98 ASN A N 1
ATOM 759 C CA . ASN A 1 98 ? 4.967 -4.334 16.840 1.00 96.50 98 ASN A CA 1
ATOM 760 C C . ASN A 1 98 ? 3.929 -5.293 17.444 1.00 96.50 98 ASN A C 1
ATOM 762 O O . ASN A 1 98 ? 3.861 -5.477 18.663 1.00 96.50 98 ASN A O 1
ATOM 766 N N . PHE A 1 99 ? 3.079 -5.882 16.602 1.00 97.44 99 PHE A N 1
ATOM 767 C CA . PHE A 1 99 ? 2.056 -6.823 17.055 1.00 97.44 99 PHE A CA 1
ATOM 768 C C . PHE A 1 99 ? 2.685 -8.168 17.422 1.00 97.44 99 PHE A C 1
ATOM 770 O O . PHE A 1 99 ? 3.261 -8.848 16.579 1.00 97.44 99 PHE A O 1
ATOM 777 N N . LEU A 1 100 ? 2.508 -8.587 18.675 1.00 97.06 100 LEU A N 1
ATOM 778 C CA . LEU A 1 100 ? 3.017 -9.865 19.176 1.00 97.06 100 LEU A CA 1
ATOM 779 C C . LEU A 1 100 ? 1.969 -10.974 19.054 1.00 97.06 100 LEU A C 1
ATOM 781 O O . LEU A 1 100 ? 2.304 -12.139 18.844 1.00 97.06 100 LEU A O 1
ATOM 785 N N . LYS A 1 101 ? 0.685 -10.624 19.209 1.00 97.38 101 LYS A N 1
ATOM 786 C CA . LYS A 1 101 ? -0.423 -11.572 19.098 1.00 97.38 101 LYS A CA 1
ATOM 787 C C . LYS A 1 101 ? -1.701 -10.895 18.619 1.00 97.38 101 LYS A C 1
ATOM 789 O O . LYS A 1 101 ? -2.210 -9.970 19.253 1.00 97.38 101 LYS A O 1
ATOM 794 N N . LEU A 1 102 ? -2.245 -11.433 17.534 1.00 97.56 102 LEU A N 1
ATOM 795 C CA . LEU A 1 102 ? -3.533 -11.063 16.959 1.00 97.56 102 LEU A CA 1
ATOM 796 C C . LEU A 1 102 ? -4.439 -12.294 16.927 1.00 97.56 102 LEU A C 1
ATOM 798 O O . LEU A 1 102 ? -3.965 -13.423 16.780 1.00 97.56 102 LEU A O 1
ATOM 802 N N . ARG A 1 103 ? -5.749 -12.077 17.014 1.00 97.75 103 ARG A N 1
ATOM 803 C CA . ARG A 1 103 ? -6.754 -13.123 16.801 1.00 97.75 103 ARG A CA 1
ATOM 804 C C . ARG A 1 103 ? -7.915 -12.604 15.972 1.00 97.75 103 ARG A C 1
ATOM 806 O O . ARG A 1 103 ? -8.238 -11.420 16.009 1.00 97.75 103 ARG A O 1
ATOM 813 N N . LEU A 1 104 ? -8.568 -13.514 15.262 1.00 97.75 104 LEU A N 1
ATOM 814 C CA . LEU A 1 104 ? -9.799 -13.229 14.535 1.00 97.75 104 LEU A CA 1
ATOM 815 C C . LEU A 1 104 ? -11.010 -13.585 15.393 1.00 97.75 104 LEU A C 1
ATOM 817 O O . LEU A 1 104 ? -11.019 -14.613 16.069 1.00 97.75 104 LEU A O 1
ATOM 821 N N . VAL A 1 105 ? -12.035 -12.741 15.341 1.00 97.06 105 VAL A N 1
ATOM 822 C CA . VAL A 1 105 ? -13.314 -12.945 16.026 1.00 97.06 105 VAL A CA 1
ATOM 823 C C . VAL A 1 105 ? -14.433 -12.881 15.007 1.00 97.06 105 VAL A C 1
ATOM 825 O O . VAL A 1 105 ? -14.522 -11.925 14.240 1.00 97.06 105 VAL A O 1
ATOM 828 N N . ASP A 1 106 ? -15.289 -13.897 15.001 1.00 94.25 106 ASP A N 1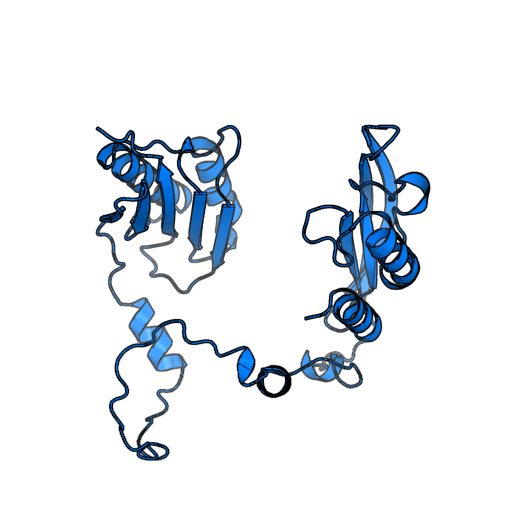
ATOM 829 C CA . ASP A 1 106 ? -16.465 -13.918 14.140 1.00 94.25 106 ASP A CA 1
ATOM 830 C C . ASP A 1 106 ? -17.434 -12.790 14.499 1.00 94.25 106 ASP A C 1
ATOM 832 O O . ASP A 1 106 ? -17.743 -12.545 15.671 1.00 94.25 106 ASP A O 1
ATOM 836 N N . LYS A 1 107 ? -17.914 -12.090 13.470 1.00 90.56 107 LYS A N 1
ATOM 837 C CA . LYS A 1 107 ? -18.949 -11.070 13.622 1.00 90.56 107 LYS A CA 1
ATOM 838 C C . LYS A 1 107 ? -20.315 -11.740 13.592 1.00 90.56 107 LYS A C 1
ATOM 840 O O . LYS A 1 107 ? -20.508 -12.771 12.954 1.00 90.56 107 LYS A O 1
ATOM 845 N N . LYS A 1 108 ? -21.289 -11.122 14.258 1.00 84.81 108 LYS A N 1
ATOM 846 C CA . LYS A 1 108 ? -22.696 -11.526 14.165 1.00 84.81 108 LYS A CA 1
ATOM 847 C C . LYS A 1 108 ? -23.261 -11.054 12.825 1.00 84.81 108 LYS A C 1
ATOM 849 O O . LYS A 1 108 ? -23.903 -10.012 12.760 1.00 84.81 108 LYS A O 1
ATOM 854 N N . LEU A 1 109 ? -22.951 -11.784 11.762 1.00 82.56 109 LEU A N 1
ATOM 855 C CA . LEU A 1 109 ? -23.487 -11.569 10.422 1.00 82.56 109 LEU A CA 1
ATOM 856 C C . LEU A 1 109 ? -24.488 -12.683 10.111 1.00 82.56 109 LEU A C 1
ATOM 858 O O . LEU A 1 109 ? -24.321 -13.804 10.586 1.00 82.56 109 LEU A O 1
ATOM 862 N N . SER A 1 110 ? -25.523 -12.384 9.326 1.00 75.81 110 SER A N 1
ATOM 863 C CA . SER A 1 110 ? -26.311 -13.444 8.697 1.00 75.81 110 SER A CA 1
ATOM 864 C C . SER A 1 110 ? -25.452 -14.134 7.635 1.00 75.81 110 SER A C 1
ATOM 866 O O . SER A 1 110 ? -24.730 -13.459 6.889 1.00 75.81 110 SER A O 1
ATOM 868 N N . ASP A 1 111 ? -25.534 -15.465 7.564 1.00 68.00 111 ASP A N 1
ATOM 869 C CA . ASP A 1 111 ? -24.728 -16.285 6.644 1.00 68.00 111 ASP A CA 1
ATOM 870 C C . ASP A 1 111 ? -24.940 -15.903 5.163 1.00 68.00 111 ASP A C 1
ATOM 872 O O . ASP A 1 111 ? -24.022 -16.032 4.358 1.00 68.00 111 ASP A O 1
ATOM 876 N N . GLU A 1 112 ? -26.099 -15.323 4.834 1.00 70.50 112 GLU A N 1
ATOM 877 C CA . GLU A 1 112 ? -26.493 -14.874 3.487 1.00 70.50 112 GLU A CA 1
ATOM 878 C C . GLU A 1 112 ? -26.200 -13.387 3.195 1.00 70.50 112 GLU A C 1
ATOM 880 O O . GLU A 1 112 ? -26.582 -12.876 2.146 1.00 70.50 112 GLU A O 1
ATOM 885 N N . SER A 1 113 ? -25.557 -12.645 4.106 1.00 73.12 113 SER A N 1
ATOM 886 C CA . SER A 1 113 ? -25.307 -11.210 3.878 1.00 73.12 113 SER A CA 1
ATOM 887 C C . SER A 1 113 ? -24.300 -10.974 2.747 1.00 73.12 113 SER A C 1
ATOM 889 O O . SER A 1 113 ? -23.108 -11.295 2.880 1.00 73.12 113 SER A O 1
ATOM 891 N N . SER A 1 114 ? -24.758 -10.347 1.660 1.00 83.44 114 SER A N 1
ATOM 892 C CA . SER A 1 114 ? -23.889 -9.850 0.593 1.00 83.44 114 SER A CA 1
ATOM 893 C C . SER A 1 114 ? -23.040 -8.667 1.082 1.00 83.44 114 SER A C 1
ATOM 895 O O . SER A 1 114 ? -23.290 -8.086 2.142 1.00 83.44 114 SER A O 1
ATOM 897 N N . TYR A 1 115 ? -22.012 -8.278 0.320 1.00 81.31 115 TYR A N 1
ATOM 898 C CA . TYR A 1 115 ? -21.232 -7.076 0.643 1.00 81.31 115 TYR A CA 1
ATOM 899 C C . TYR A 1 115 ? -22.094 -5.811 0.632 1.00 81.31 115 TYR A C 1
ATOM 901 O O . TYR A 1 115 ? -21.904 -4.955 1.490 1.00 81.31 115 TYR A O 1
ATOM 909 N N . LEU A 1 116 ? -23.059 -5.721 -0.289 1.00 82.81 116 LEU A N 1
ATOM 910 C CA . LEU A 1 116 ? -23.964 -4.576 -0.385 1.00 82.81 116 LEU A CA 1
ATOM 911 C C . LEU A 1 116 ? -24.867 -4.477 0.844 1.00 82.81 116 LEU A C 1
ATOM 913 O O . LEU A 1 116 ? -24.993 -3.392 1.402 1.00 82.81 116 LEU A O 1
ATOM 917 N N . ASP A 1 117 ? -25.394 -5.604 1.334 1.00 85.12 117 ASP A N 1
ATOM 918 C CA . ASP A 1 117 ? -26.238 -5.630 2.539 1.00 85.12 117 ASP A CA 1
ATOM 919 C C . ASP A 1 117 ? -25.505 -5.086 3.771 1.00 85.12 117 ASP A C 1
ATOM 921 O O . ASP A 1 117 ? -26.111 -4.472 4.646 1.00 85.12 117 ASP A O 1
ATOM 925 N N . ARG A 1 118 ? -24.183 -5.279 3.836 1.00 85.00 118 ARG A N 1
ATOM 926 C CA . ARG A 1 118 ? -23.346 -4.782 4.939 1.00 85.00 118 ARG A CA 1
ATOM 927 C C . ARG A 1 118 ? -23.033 -3.295 4.847 1.00 85.00 118 ARG A C 1
ATOM 929 O O . ARG A 1 118 ? -22.646 -2.707 5.852 1.00 85.00 118 ARG A O 1
ATOM 936 N N . LEU A 1 119 ? -23.158 -2.709 3.660 1.00 85.81 119 LEU A N 1
ATOM 937 C CA . LEU A 1 119 ? -22.958 -1.279 3.436 1.00 85.81 119 LEU A CA 1
ATOM 938 C C . LEU A 1 119 ? -24.250 -0.475 3.630 1.00 85.81 119 LEU A C 1
ATOM 940 O O . LEU A 1 119 ? -24.185 0.748 3.740 1.00 85.81 119 LEU A O 1
ATOM 944 N N . VAL A 1 120 ? -25.411 -1.137 3.715 1.00 83.56 120 VAL A N 1
ATOM 945 C CA . VAL A 1 120 ? -26.696 -0.471 3.962 1.00 83.56 120 VAL A CA 1
ATOM 946 C C . VAL A 1 120 ? -26.629 0.337 5.260 1.00 83.56 120 VAL A C 1
ATOM 948 O O . VAL A 1 120 ? -26.338 -0.195 6.330 1.00 83.56 120 VAL A O 1
ATOM 951 N N . GLY A 1 121 ? -26.931 1.632 5.158 1.00 81.38 121 GLY A N 1
ATOM 952 C CA . GLY A 1 121 ? -26.930 2.564 6.288 1.00 81.38 121 GLY A CA 1
ATOM 953 C C . GLY A 1 121 ? -25.609 3.299 6.518 1.00 81.38 121 GLY A C 1
ATOM 954 O O . GLY A 1 121 ? -25.570 4.173 7.380 1.00 81.38 121 GLY A O 1
ATOM 955 N N . PHE A 1 122 ? -24.561 3.004 5.744 1.00 86.31 122 PHE A N 1
ATOM 956 C CA . PHE A 1 122 ? -23.324 3.784 5.741 1.00 86.31 122 PHE A CA 1
ATOM 957 C C . PHE A 1 122 ? -23.292 4.758 4.553 1.00 86.31 122 PHE A C 1
ATOM 959 O O . PHE A 1 122 ? -23.770 4.408 3.471 1.00 86.31 122 PHE A O 1
ATOM 966 N N . PRO A 1 123 ? -22.727 5.967 4.722 1.00 85.44 123 PRO A N 1
ATOM 967 C CA . PRO A 1 123 ? -22.684 6.995 3.682 1.00 85.44 123 PRO A CA 1
ATOM 968 C C . PRO A 1 123 ? -21.570 6.713 2.657 1.00 85.44 123 PRO A C 1
ATOM 970 O O . PRO A 1 123 ? -20.641 7.499 2.490 1.00 85.44 123 PRO A O 1
ATOM 973 N N . VAL A 1 124 ? -21.633 5.563 1.986 1.00 83.81 124 VAL A N 1
ATOM 974 C CA . VAL A 1 124 ? -20.664 5.180 0.952 1.00 83.81 124 VAL A CA 1
ATOM 975 C C . VAL A 1 124 ? -21.111 5.742 -0.392 1.00 83.81 124 VAL A C 1
ATOM 977 O O . VAL A 1 124 ? -22.198 5.417 -0.866 1.00 83.81 124 VAL A O 1
ATOM 980 N N . LYS A 1 125 ? -20.252 6.550 -1.018 1.00 79.69 125 LYS A N 1
ATOM 981 C CA . LYS A 1 125 ? -20.490 7.087 -2.361 1.00 79.69 125 LYS A CA 1
ATOM 982 C C . LYS A 1 125 ? -20.448 5.979 -3.412 1.00 79.69 125 LYS A C 1
ATOM 984 O O . LYS A 1 125 ? -19.549 5.136 -3.413 1.00 79.69 125 LYS A O 1
ATOM 989 N N . ASN A 1 126 ? -21.412 5.993 -4.322 1.00 79.69 126 ASN A N 1
ATOM 990 C CA . ASN A 1 126 ? -21.428 5.158 -5.516 1.00 79.69 126 ASN A CA 1
ATOM 991 C C . ASN A 1 126 ? -20.770 5.890 -6.704 1.00 79.69 126 ASN A C 1
ATOM 993 O O . ASN A 1 126 ? -20.427 7.067 -6.623 1.00 79.69 126 ASN A O 1
ATOM 997 N N . SER A 1 127 ? -20.589 5.194 -7.830 1.00 78.88 127 SER A N 1
ATOM 998 C CA . SER A 1 127 ? -19.946 5.761 -9.024 1.00 78.88 127 SER A CA 1
ATOM 999 C C . SER A 1 127 ? -20.653 6.999 -9.591 1.00 78.88 127 SER A C 1
ATOM 1001 O O . SER A 1 127 ? -19.982 7.859 -10.145 1.00 78.88 127 SER A O 1
ATOM 1003 N N . LEU A 1 128 ? -21.980 7.103 -9.463 1.00 78.44 128 LEU A N 1
ATOM 1004 C CA . LEU A 1 128 ? -22.746 8.271 -9.911 1.00 78.44 128 LEU A CA 1
ATOM 1005 C C . LEU A 1 128 ? -22.552 9.468 -8.977 1.00 78.44 128 LEU A C 1
ATOM 1007 O O . LEU A 1 128 ? -22.481 10.593 -9.461 1.00 78.44 128 LEU A O 1
ATOM 1011 N N . ASP A 1 129 ? -22.408 9.231 -7.671 1.00 80.38 129 ASP A N 1
ATOM 1012 C CA . ASP A 1 129 ? -22.143 10.299 -6.697 1.00 80.38 129 ASP A CA 1
ATOM 1013 C C . ASP A 1 129 ? -20.804 10.987 -7.003 1.00 80.38 129 ASP A C 1
ATOM 1015 O O . ASP A 1 129 ? -20.712 12.208 -6.973 1.00 80.38 129 ASP A O 1
ATOM 1019 N N . TYR A 1 130 ? -19.781 10.212 -7.386 1.00 75.56 130 TYR A N 1
ATOM 1020 C CA . TYR A 1 130 ? -18.492 10.770 -7.810 1.00 75.56 130 TYR A CA 1
ATOM 1021 C C . TYR A 1 130 ? -18.575 11.562 -9.113 1.00 75.56 130 TYR A C 1
ATOM 1023 O O . TYR A 1 130 ? -17.826 12.515 -9.270 1.00 75.56 130 TYR A O 1
ATOM 1031 N N . ILE A 1 131 ? -19.457 11.180 -10.041 1.00 78.50 131 ILE A N 1
ATOM 1032 C CA . ILE A 1 131 ? -19.673 11.936 -11.283 1.00 78.50 131 ILE A CA 1
ATOM 1033 C C . ILE A 1 131 ? -20.350 13.275 -10.976 1.00 78.50 131 ILE A C 1
ATOM 1035 O O . ILE A 1 131 ? -20.000 14.278 -11.582 1.00 78.50 131 ILE A O 1
ATOM 1039 N N . ALA A 1 132 ? -21.292 13.298 -10.032 1.00 74.38 132 ALA A N 1
ATOM 1040 C CA . ALA A 1 132 ? -21.961 14.526 -9.609 1.00 74.38 132 ALA A CA 1
ATOM 1041 C C . ALA A 1 132 ? -21.033 15.490 -8.844 1.00 74.38 132 ALA A C 1
ATOM 1043 O O . ALA A 1 132 ? -21.278 16.690 -8.858 1.00 74.38 132 ALA A O 1
ATOM 1044 N N . ASP A 1 133 ? -19.990 14.967 -8.193 1.00 71.50 133 ASP A N 1
ATOM 1045 C CA . ASP A 1 133 ? -18.967 15.753 -7.491 1.00 71.50 133 ASP A CA 1
ATOM 1046 C C . ASP A 1 133 ? -17.894 16.351 -8.429 1.00 71.50 133 ASP A C 1
ATOM 1048 O O . ASP A 1 133 ? -17.030 17.088 -7.953 1.00 71.50 133 ASP A O 1
ATOM 1052 N N . LEU A 1 134 ? -17.885 16.003 -9.724 1.00 71.81 134 LEU A N 1
ATOM 1053 C CA . LEU A 1 134 ? -16.981 16.613 -10.703 1.00 71.81 134 LEU A CA 1
ATOM 1054 C C . LEU A 1 134 ? -17.541 17.982 -11.105 1.00 71.81 134 LEU A C 1
ATOM 1056 O O . LEU A 1 134 ? -18.556 18.058 -11.800 1.00 71.81 134 LEU A O 1
ATOM 1060 N N . ASP A 1 135 ? -16.875 19.057 -10.690 1.00 60.69 135 ASP A N 1
ATOM 1061 C CA . ASP A 1 135 ? -17.182 20.403 -11.174 1.00 60.6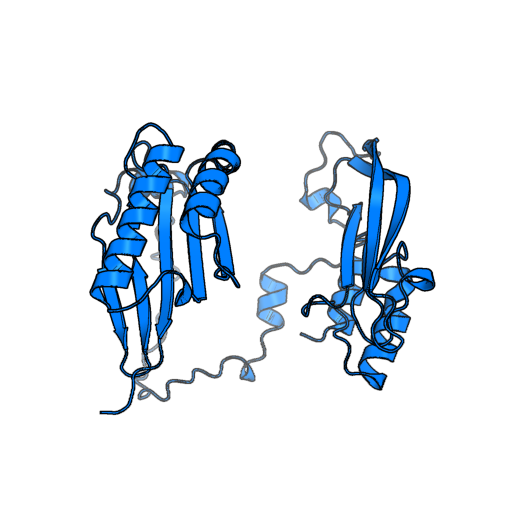9 135 ASP A CA 1
ATOM 1062 C C . ASP A 1 135 ? -16.803 20.515 -12.667 1.00 60.69 135 ASP A C 1
ATOM 1064 O O . ASP A 1 135 ? -15.784 19.975 -13.102 1.00 60.69 135 ASP A O 1
ATOM 1068 N N . GLU A 1 136 ? -17.592 21.238 -13.478 1.00 56.72 136 GLU A N 1
ATOM 1069 C CA . GLU A 1 136 ? -17.268 21.485 -14.902 1.00 56.72 136 GLU A CA 1
ATOM 1070 C C . GLU A 1 136 ? -15.884 22.145 -15.079 1.00 56.72 136 GLU A C 1
ATOM 1072 O O . GLU A 1 136 ? -15.225 21.941 -16.099 1.00 56.72 136 GLU A O 1
ATOM 1077 N N . ASP A 1 137 ? -15.412 22.870 -14.060 1.00 55.25 137 ASP A N 1
ATOM 1078 C CA . ASP A 1 137 ? -14.101 23.522 -14.022 1.00 55.25 137 ASP A CA 1
ATOM 1079 C C . ASP A 1 137 ? -12.922 22.552 -13.782 1.00 55.25 137 ASP A C 1
ATOM 1081 O O . ASP A 1 137 ? -11.782 22.916 -14.067 1.00 55.25 137 ASP A O 1
ATOM 1085 N N . ASP A 1 138 ? -13.157 21.319 -13.308 1.00 54.22 138 ASP A N 1
ATOM 1086 C CA . ASP A 1 138 ? -12.114 20.280 -13.192 1.00 54.22 138 ASP A CA 1
ATOM 1087 C C . ASP A 1 138 ? -11.828 19.597 -14.546 1.00 54.22 138 ASP A C 1
ATOM 1089 O O . ASP A 1 138 ? -10.796 18.939 -14.719 1.00 54.22 138 ASP A O 1
ATOM 1093 N N . ILE A 1 139 ? -12.701 19.792 -15.543 1.00 55.59 139 ILE A N 1
ATOM 1094 C CA . ILE A 1 139 ? -12.503 19.363 -16.934 1.00 55.59 139 ILE A CA 1
ATOM 1095 C C . ILE A 1 139 ? -11.723 20.454 -17.681 1.00 55.59 139 ILE A C 1
ATOM 1097 O O . ILE A 1 139 ? -12.167 21.015 -18.682 1.00 55.59 139 ILE A O 1
ATOM 1101 N N . VAL A 1 140 ? -10.525 20.786 -17.199 1.00 46.12 140 VAL A N 1
ATOM 1102 C CA . VAL A 1 140 ? -9.593 21.597 -17.988 1.00 46.12 140 VAL A CA 1
ATOM 1103 C C . VAL A 1 140 ? -8.886 20.658 -18.952 1.00 46.12 140 VAL A C 1
ATOM 1105 O O . VAL A 1 140 ? -7.811 20.130 -18.665 1.00 46.12 140 VAL A O 1
ATOM 1108 N N . ASP A 1 141 ? -9.509 20.418 -20.101 1.00 44.38 141 ASP A N 1
ATOM 1109 C CA . ASP A 1 141 ? -8.799 19.816 -21.219 1.00 44.38 141 ASP A CA 1
ATOM 1110 C C . ASP A 1 141 ? -7.677 20.786 -21.621 1.00 44.38 141 ASP A C 1
ATOM 1112 O O . ASP A 1 141 ? -7.909 21.883 -22.139 1.00 44.38 141 ASP A O 1
ATOM 1116 N N . SER A 1 142 ? -6.436 20.440 -21.276 1.00 47.81 142 SER A N 1
ATOM 1117 C CA . SER A 1 142 ? -5.267 21.264 -21.583 1.00 47.81 142 SER A CA 1
ATOM 1118 C C . SER A 1 142 ? -4.956 21.320 -23.082 1.00 47.81 142 SER A C 1
ATOM 1120 O O . SER A 1 142 ? -4.055 22.060 -23.479 1.00 47.81 142 SER A O 1
ATOM 1122 N N . ASP A 1 143 ? -5.706 20.608 -23.924 1.00 43.59 143 ASP A N 1
ATOM 1123 C CA . ASP A 1 143 ? -5.643 20.764 -25.369 1.00 43.59 143 ASP A CA 1
ATOM 1124 C C . ASP A 1 143 ? -6.643 21.823 -25.849 1.00 43.59 143 ASP A C 1
ATOM 1126 O O . ASP A 1 143 ? -7.784 21.558 -26.221 1.00 43.59 143 ASP A O 1
ATOM 1130 N N . LYS A 1 144 ? -6.158 23.064 -25.981 1.00 42.84 144 LYS A N 1
ATOM 1131 C CA . LYS A 1 144 ? -6.707 24.002 -26.975 1.00 42.84 144 LYS A CA 1
ATOM 1132 C C . LYS A 1 144 ? -6.326 23.530 -28.386 1.00 42.84 144 LYS A C 1
ATOM 1134 O O . LYS A 1 144 ? -5.596 24.211 -29.106 1.00 42.84 144 LYS A O 1
ATOM 1139 N N . GLY A 1 145 ? -6.814 22.355 -28.767 1.00 39.47 145 GLY A N 1
ATOM 1140 C CA . GLY A 1 145 ? -6.886 21.880 -30.139 1.00 39.47 145 GLY A CA 1
ATOM 1141 C C . GLY A 1 145 ? -8.199 22.353 -30.755 1.00 39.47 145 GLY A C 1
ATOM 1142 O O . GLY A 1 145 ? -9.258 22.180 -30.170 1.00 39.47 145 GLY A O 1
ATOM 1143 N N . VAL A 1 146 ? -8.090 23.030 -31.895 1.00 37.44 146 VAL A N 1
ATOM 1144 C CA . VAL A 1 146 ? -9.146 23.575 -32.765 1.00 37.44 146 VAL A CA 1
ATOM 1145 C C . VAL A 1 146 ? -10.526 22.920 -32.585 1.00 37.44 146 VAL A C 1
ATOM 1147 O O . VAL A 1 146 ? -10.692 21.726 -32.805 1.00 37.44 146 VAL A O 1
ATOM 1150 N N . ALA A 1 147 ? -11.519 23.743 -32.237 1.00 36.59 147 ALA A N 1
ATOM 1151 C CA . ALA A 1 147 ? -12.921 23.357 -32.190 1.00 36.59 147 ALA A CA 1
ATOM 1152 C C . ALA A 1 147 ? -13.435 22.999 -33.594 1.00 36.59 147 ALA A C 1
ATOM 1154 O O . ALA A 1 147 ? -13.793 23.893 -34.362 1.00 36.59 147 ALA A O 1
ATOM 1155 N N . ASP A 1 148 ? -13.519 21.705 -33.895 1.00 35.12 148 ASP A N 1
ATOM 1156 C CA . ASP A 1 148 ? -14.442 21.201 -34.906 1.00 35.12 148 ASP A CA 1
ATOM 1157 C C . ASP A 1 148 ? -15.758 20.836 -34.210 1.00 35.12 148 ASP A C 1
ATOM 1159 O O . ASP A 1 148 ? -15.822 19.993 -33.314 1.00 35.12 148 ASP A O 1
ATOM 1163 N N . GLN A 1 149 ? -16.820 21.547 -34.592 1.00 38.88 149 GLN A N 1
ATOM 1164 C CA . GLN A 1 149 ? -18.190 21.263 -34.182 1.00 38.88 149 GLN A CA 1
ATOM 1165 C C . GLN A 1 149 ? -18.632 19.936 -34.811 1.00 38.88 149 GLN A C 1
ATOM 1167 O O . GLN A 1 149 ? -19.177 19.930 -35.913 1.00 38.88 1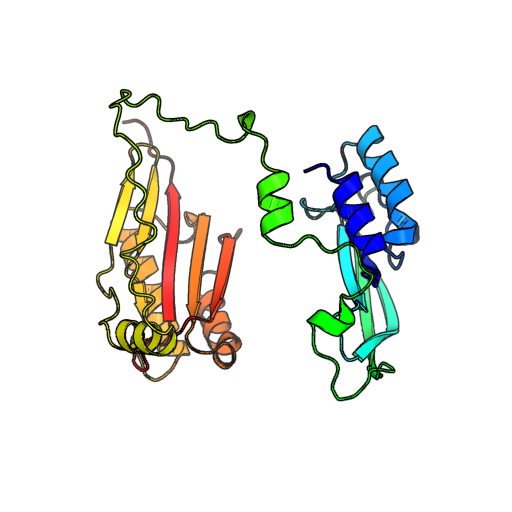49 GLN A O 1
ATOM 1172 N N . GLU A 1 150 ? -18.425 18.814 -34.125 1.00 36.53 150 GLU A N 1
ATOM 1173 C CA . GLU A 1 150 ? -19.140 17.580 -34.449 1.00 36.53 150 GLU A CA 1
ATOM 1174 C C . GLU A 1 150 ? -20.390 17.460 -33.573 1.00 36.53 150 GLU A C 1
ATOM 1176 O O . GLU A 1 150 ? -20.332 17.340 -32.349 1.00 36.53 150 GLU A O 1
ATOM 1181 N N . GLU A 1 151 ? -21.547 17.532 -34.234 1.00 35.88 151 GLU A N 1
ATOM 1182 C CA . GLU A 1 151 ? -22.856 17.223 -33.669 1.00 35.88 151 GLU A CA 1
ATOM 1183 C C . GLU A 1 151 ? -22.818 15.854 -32.975 1.00 35.88 151 GLU A C 1
ATOM 1185 O O . GLU A 1 151 ? -22.556 14.821 -33.598 1.00 35.88 151 GLU A O 1
ATOM 1190 N N . THR A 1 152 ? -23.138 15.830 -31.683 1.00 33.97 152 THR A N 1
ATOM 1191 C CA . THR A 1 152 ? -23.336 14.607 -30.909 1.00 33.97 152 THR A CA 1
ATOM 1192 C C . THR A 1 152 ? -24.542 13.841 -31.451 1.00 33.97 152 THR A C 1
ATOM 1194 O O . THR A 1 152 ? -25.688 14.043 -31.050 1.00 33.97 152 THR A O 1
ATOM 1197 N N . LYS A 1 153 ? -24.294 12.922 -32.389 1.00 38.66 153 LYS A N 1
ATOM 1198 C CA . LYS A 1 153 ? -25.270 11.892 -32.744 1.00 38.66 153 LYS A CA 1
ATOM 1199 C C . LYS A 1 153 ? -25.379 10.899 -31.596 1.00 38.66 153 LYS A C 1
ATOM 1201 O O . LYS A 1 153 ? -24.439 10.176 -31.280 1.00 38.66 153 LYS A O 1
ATOM 1206 N N . ASP A 1 154 ? -26.566 10.875 -31.009 1.00 38.00 154 ASP A N 1
ATOM 1207 C CA . ASP A 1 154 ? -27.024 9.902 -30.029 1.00 38.00 154 ASP A CA 1
ATOM 1208 C C . ASP A 1 154 ? -26.880 8.469 -30.589 1.00 38.00 154 ASP A C 1
ATOM 1210 O O . ASP A 1 154 ? -27.688 7.991 -31.388 1.00 38.00 154 ASP A O 1
ATOM 1214 N N . CYS A 1 155 ? -25.789 7.793 -30.216 1.00 37.28 155 CYS A N 1
ATOM 1215 C CA . CYS A 1 155 ? -25.476 6.414 -30.609 1.00 37.28 155 CYS A CA 1
ATOM 1216 C C . CYS A 1 155 ? -26.017 5.378 -29.606 1.00 37.28 155 CYS A C 1
ATOM 1218 O O . CYS A 1 155 ? -25.540 4.240 -29.569 1.00 37.28 155 CYS A O 1
ATOM 1220 N N . SER A 1 156 ? -27.038 5.733 -28.819 1.00 44.09 156 SER A N 1
ATOM 1221 C CA . SER A 1 156 ? -27.670 4.860 -27.818 1.00 44.09 156 SER A CA 1
ATOM 1222 C C . SER A 1 156 ? -28.213 3.531 -28.370 1.00 44.09 156 SER A C 1
ATOM 1224 O O . SER A 1 156 ? -28.417 2.595 -27.602 1.00 44.09 156 SER A O 1
ATOM 1226 N N . ASN A 1 157 ? -28.373 3.383 -29.692 1.00 45.06 157 ASN A N 1
ATOM 1227 C CA . ASN A 1 157 ? -28.994 2.202 -30.305 1.00 45.06 157 ASN A CA 1
ATOM 1228 C C . ASN A 1 157 ? -28.071 1.271 -31.118 1.00 45.06 157 ASN A C 1
ATOM 1230 O O . ASN A 1 157 ? -28.580 0.410 -31.837 1.00 45.06 157 ASN A O 1
ATOM 1234 N N . GLN A 1 158 ? -26.736 1.372 -31.024 1.00 45.00 158 GLN A N 1
ATOM 1235 C CA . GLN A 1 158 ? -25.836 0.431 -31.731 1.00 45.00 158 GLN A CA 1
ATOM 1236 C C . GLN A 1 158 ? -24.675 -0.144 -30.910 1.00 45.00 158 GLN A C 1
ATOM 1238 O O . GLN A 1 158 ? -23.780 -0.778 -31.472 1.00 45.00 158 GLN A O 1
ATOM 1243 N N . VAL A 1 159 ? -24.695 -0.034 -29.581 1.00 41.75 159 VAL A N 1
ATOM 1244 C CA . VAL A 1 159 ? -23.742 -0.788 -28.757 1.00 41.75 159 VAL A CA 1
ATOM 1245 C C . VAL A 1 159 ? -24.259 -2.217 -28.604 1.00 41.75 159 VAL A C 1
ATOM 1247 O O . VAL A 1 159 ? -25.110 -2.507 -27.765 1.00 41.75 159 VAL A O 1
ATOM 1250 N N . LYS A 1 160 ? -23.752 -3.141 -29.428 1.00 40.22 160 LYS A N 1
ATOM 1251 C CA . LYS A 1 160 ? -23.861 -4.572 -29.121 1.00 40.22 160 LYS A CA 1
ATOM 1252 C C . LYS A 1 160 ? -23.083 -4.818 -27.832 1.00 40.22 160 LYS A C 1
ATOM 1254 O O . LYS A 1 160 ? -21.858 -4.884 -27.859 1.00 40.22 160 LYS A O 1
ATOM 1259 N N . ILE A 1 161 ? -23.799 -4.947 -26.720 1.00 47.47 161 ILE A N 1
ATOM 1260 C CA . ILE A 1 161 ? -23.240 -5.416 -25.454 1.00 47.47 161 ILE A CA 1
ATOM 1261 C C . ILE A 1 161 ? -22.769 -6.850 -25.702 1.00 47.47 161 ILE A C 1
ATOM 1263 O O . ILE A 1 161 ? -23.569 -7.781 -25.783 1.00 47.47 161 ILE A O 1
ATOM 1267 N N . VAL A 1 162 ? -21.469 -7.015 -25.924 1.00 48.25 162 VAL A N 1
ATOM 1268 C CA . VAL A 1 162 ? -20.848 -8.336 -25.939 1.00 48.25 162 VAL A CA 1
ATOM 1269 C C . VAL A 1 162 ? -20.882 -8.831 -24.498 1.00 48.25 162 VAL A C 1
ATOM 1271 O O . VAL A 1 162 ? -20.418 -8.131 -23.601 1.00 48.25 162 VAL A O 1
ATOM 1274 N N . GLU A 1 163 ? -21.461 -10.010 -24.269 1.00 49.31 163 GLU A N 1
ATOM 1275 C CA . GLU A 1 163 ? -21.435 -10.657 -22.954 1.00 49.31 163 GLU A CA 1
ATOM 1276 C C . GLU A 1 163 ? -19.986 -10.678 -22.429 1.00 49.31 163 GLU A C 1
ATOM 1278 O O . GLU A 1 163 ? -19.092 -11.113 -23.166 1.00 49.31 163 GLU A O 1
ATOM 1283 N N . PRO A 1 164 ? -19.728 -10.217 -21.190 1.00 53.19 164 PRO A N 1
ATOM 1284 C CA . PRO A 1 164 ? -18.370 -10.037 -20.668 1.00 53.19 164 PRO A CA 1
ATOM 1285 C C . PRO A 1 164 ? -17.535 -11.323 -20.736 1.00 53.19 164 PRO A C 1
ATOM 1287 O O . PRO A 1 164 ? -16.334 -11.270 -20.994 1.00 53.19 164 PRO A O 1
ATOM 1290 N N . GLU A 1 165 ? -18.185 -12.482 -20.614 1.00 53.59 165 GLU A N 1
ATOM 1291 C CA . GLU A 1 165 ? -17.559 -13.803 -20.724 1.00 53.59 165 GLU A CA 1
ATOM 1292 C C . GLU A 1 165 ? -16.915 -14.051 -22.098 1.00 53.59 165 GLU A C 1
ATOM 1294 O O . GLU A 1 165 ? -15.806 -14.574 -22.177 1.00 53.59 165 GLU A O 1
ATOM 1299 N N . LYS A 1 166 ? -17.550 -13.623 -23.198 1.00 44.94 166 LYS A N 1
ATOM 1300 C CA . LYS A 1 166 ? -16.995 -13.806 -24.552 1.00 44.94 166 LYS A CA 1
ATOM 1301 C C . LYS A 1 166 ? -15.812 -12.882 -24.831 1.00 44.94 166 LYS A C 1
ATOM 1303 O O . LYS A 1 166 ? -14.932 -13.253 -25.602 1.00 44.94 166 LYS A O 1
ATOM 1308 N N . LEU A 1 167 ? -15.783 -11.694 -24.224 1.00 48.88 167 LEU A N 1
ATOM 1309 C CA . LEU A 1 167 ? -14.689 -10.735 -24.402 1.00 48.88 167 LEU A CA 1
ATOM 1310 C C . LEU A 1 167 ? -13.431 -11.151 -23.617 1.00 48.88 167 LEU A C 1
ATOM 1312 O O . LEU A 1 167 ? -12.319 -10.983 -24.118 1.00 48.88 167 LEU A O 1
ATOM 1316 N N . LEU A 1 168 ? -13.614 -11.725 -22.419 1.00 52.53 168 LEU A N 1
ATOM 1317 C CA . LEU A 1 168 ? -12.539 -12.288 -21.589 1.00 52.53 168 LEU A CA 1
ATOM 1318 C C . LEU A 1 168 ? -11.799 -13.421 -22.319 1.00 52.53 168 LEU A C 1
ATOM 1320 O O . LEU A 1 168 ? -10.577 -13.377 -22.443 1.00 52.53 168 LEU A O 1
ATOM 1324 N N . ILE A 1 169 ? -12.546 -14.366 -22.900 1.00 52.69 169 ILE A N 1
ATOM 1325 C CA . ILE A 1 169 ? -11.988 -15.540 -23.594 1.00 52.69 169 ILE A CA 1
ATOM 1326 C C . ILE A 1 169 ? -11.156 -15.149 -24.830 1.00 52.69 169 ILE A C 1
ATOM 1328 O O . ILE A 1 169 ? -10.171 -15.813 -25.147 1.00 52.69 169 ILE A O 1
ATOM 1332 N N . LEU A 1 170 ? -11.529 -14.078 -25.541 1.00 52.03 170 LEU A N 1
ATOM 1333 C CA . LEU A 1 170 ? -10.809 -13.642 -26.744 1.00 52.03 170 LEU A CA 1
ATOM 1334 C C . LEU A 1 170 ? -9.449 -13.005 -26.412 1.00 52.03 170 LEU A C 1
ATOM 1336 O O . LEU A 1 170 ? -8.470 -13.297 -27.097 1.00 52.03 170 LEU A O 1
ATOM 1340 N N . LYS A 1 171 ? -9.358 -12.194 -25.346 1.00 52.88 171 LYS A N 1
ATOM 1341 C CA . LYS A 1 171 ? -8.086 -11.576 -24.921 1.00 52.88 171 LYS A CA 1
ATOM 1342 C C . LYS A 1 171 ? -7.103 -12.583 -24.327 1.00 52.88 171 LYS A C 1
ATOM 1344 O O . LYS A 1 171 ? -5.906 -12.464 -24.562 1.00 52.88 171 LYS A O 1
ATOM 1349 N N . GLU A 1 172 ? -7.597 -13.603 -23.629 1.00 58.69 172 GLU A N 1
ATOM 1350 C CA . GLU A 1 172 ? -6.764 -14.690 -23.098 1.00 58.69 172 GLU A CA 1
ATOM 1351 C C . GLU A 1 172 ? -6.070 -15.517 -24.190 1.00 58.69 172 GLU A C 1
ATOM 1353 O O . GLU A 1 172 ? -5.174 -16.290 -23.877 1.00 58.69 172 GLU A O 1
ATOM 1358 N N . GLN A 1 173 ? -6.450 -15.392 -25.466 1.00 62.88 173 GLN A N 1
ATOM 1359 C CA . GLN A 1 173 ? -5.833 -16.137 -26.567 1.00 62.88 173 GLN A CA 1
ATOM 1360 C C . GLN A 1 173 ? -4.897 -15.291 -27.437 1.00 62.88 173 GLN A C 1
ATOM 1362 O O . GLN A 1 173 ? -4.126 -15.866 -28.211 1.00 62.88 173 GLN A O 1
ATOM 1367 N N . GLU A 1 174 ? -4.892 -13.963 -27.308 1.00 68.19 174 GLU A N 1
ATOM 1368 C CA . GLU A 1 174 ? -4.000 -13.108 -28.096 1.00 68.19 174 GLU A CA 1
ATOM 1369 C C . GLU A 1 174 ? -2.538 -13.300 -27.673 1.00 68.19 174 GLU A C 1
ATOM 1371 O O . GLU A 1 174 ? -2.246 -13.333 -26.476 1.00 68.19 174 GLU A O 1
ATOM 1376 N N . PRO A 1 175 ? -1.596 -13.453 -28.623 1.00 70.50 175 PRO A N 1
ATOM 1377 C CA . PRO A 1 175 ? -0.194 -13.627 -28.275 1.00 70.50 175 PRO A CA 1
ATOM 1378 C C . PRO A 1 175 ? 0.281 -12.417 -27.460 1.00 70.50 175 PRO A C 1
ATOM 1380 O O . PRO A 1 175 ? -0.045 -11.279 -27.813 1.00 70.50 175 PRO A O 1
ATOM 1383 N N . PRO A 1 176 ? 1.053 -12.637 -26.382 1.00 71.38 176 PRO A N 1
ATOM 1384 C CA . PRO A 1 176 ? 1.506 -11.535 -25.554 1.00 71.38 176 PRO A CA 1
ATOM 1385 C C . PRO A 1 176 ? 2.399 -10.612 -26.398 1.00 71.38 176 PRO A C 1
ATOM 1387 O O . PRO A 1 176 ? 3.049 -11.082 -27.342 1.00 71.38 176 PRO A O 1
ATOM 1390 N N . PRO A 1 177 ? 2.463 -9.306 -26.087 1.00 72.75 177 PRO A N 1
ATOM 1391 C CA . PRO A 1 177 ? 3.258 -8.344 -26.839 1.00 72.75 177 PRO A CA 1
ATOM 1392 C C . PRO A 1 177 ? 4.757 -8.524 -26.541 1.00 72.75 177 PRO A C 1
ATOM 1394 O O . PRO A 1 177 ? 5.410 -7.591 -26.094 1.00 72.75 177 PRO A O 1
ATOM 1397 N N . ASP A 1 178 ? 5.322 -9.716 -26.774 1.00 83.81 178 ASP A N 1
ATOM 1398 C CA . ASP A 1 178 ? 6.730 -10.057 -26.523 1.00 83.81 178 ASP A CA 1
ATOM 1399 C C . ASP A 1 178 ? 7.653 -9.470 -27.598 1.00 83.81 178 ASP A C 1
ATOM 1401 O O . ASP A 1 178 ? 8.360 -10.155 -28.339 1.00 83.81 178 ASP A O 1
ATOM 1405 N N . LYS A 1 179 ? 7.574 -8.153 -27.731 1.00 89.69 179 LYS A N 1
ATOM 1406 C CA . LYS A 1 179 ? 8.446 -7.327 -28.549 1.00 89.69 179 LYS A CA 1
ATOM 1407 C C . LYS A 1 179 ? 8.936 -6.211 -27.641 1.00 89.69 179 LYS A C 1
ATOM 1409 O O . LYS A 1 179 ? 8.295 -5.159 -27.611 1.00 89.69 179 LYS A O 1
ATOM 1414 N N . PRO A 1 180 ? 10.028 -6.442 -26.894 1.00 92.94 180 PRO A N 1
ATOM 1415 C CA . PRO A 1 180 ? 10.597 -5.431 -26.023 1.00 92.94 180 PRO A CA 1
ATOM 1416 C C . PRO A 1 180 ? 10.857 -4.145 -26.812 1.00 92.94 180 PRO A C 1
ATOM 1418 O O . PRO A 1 180 ? 11.506 -4.173 -27.860 1.00 92.94 180 PRO A O 1
ATOM 1421 N N . TYR A 1 181 ? 10.338 -3.022 -26.325 1.00 94.38 181 TYR A N 1
ATOM 1422 C CA . TYR A 1 181 ? 10.575 -1.713 -26.918 1.00 94.38 181 TYR A CA 1
ATOM 1423 C C . TYR A 1 181 ? 10.895 -0.679 -25.847 1.00 94.38 181 TYR A C 1
ATOM 1425 O O . TYR A 1 181 ? 10.391 -0.739 -24.726 1.00 94.38 181 TYR A O 1
ATOM 1433 N N . ALA A 1 182 ? 11.695 0.303 -26.247 1.00 94.69 182 ALA A N 1
ATOM 1434 C CA . ALA A 1 182 ? 11.926 1.526 -25.506 1.00 94.69 182 ALA A CA 1
ATOM 1435 C C . ALA A 1 182 ? 11.564 2.734 -26.379 1.00 94.69 182 ALA A C 1
ATOM 1437 O O . ALA A 1 182 ? 11.707 2.729 -27.611 1.00 94.69 182 ALA A O 1
ATOM 1438 N N . ARG A 1 183 ? 11.041 3.774 -25.740 1.00 94.38 183 ARG A N 1
ATOM 1439 C CA . ARG A 1 183 ? 10.819 5.087 -26.343 1.00 94.38 183 ARG A CA 1
ATOM 1440 C C . ARG A 1 183 ? 11.326 6.129 -25.372 1.00 94.38 183 ARG A C 1
ATOM 1442 O O . ARG A 1 183 ? 10.796 6.216 -24.274 1.00 94.38 183 ARG A O 1
ATOM 1449 N N . THR A 1 184 ? 12.293 6.931 -25.797 1.00 93.56 184 THR A N 1
ATOM 1450 C CA . THR A 1 184 ? 12.883 7.978 -24.958 1.00 93.56 184 THR A CA 1
ATOM 1451 C C . THR A 1 184 ? 12.606 9.353 -25.552 1.00 93.56 184 THR A C 1
ATOM 1453 O O . THR A 1 184 ? 12.819 9.565 -26.747 1.00 93.56 184 THR A O 1
ATOM 1456 N N . ASN A 1 185 ? 12.129 10.297 -24.739 1.00 92.12 185 ASN A N 1
ATOM 1457 C CA . ASN A 1 185 ? 11.913 11.679 -25.171 1.00 92.12 185 ASN A CA 1
ATOM 1458 C C . ASN A 1 185 ? 13.166 12.555 -24.984 1.00 92.12 185 ASN A C 1
ATOM 1460 O O . ASN A 1 185 ? 14.179 12.138 -24.420 1.00 92.12 185 ASN A O 1
ATOM 1464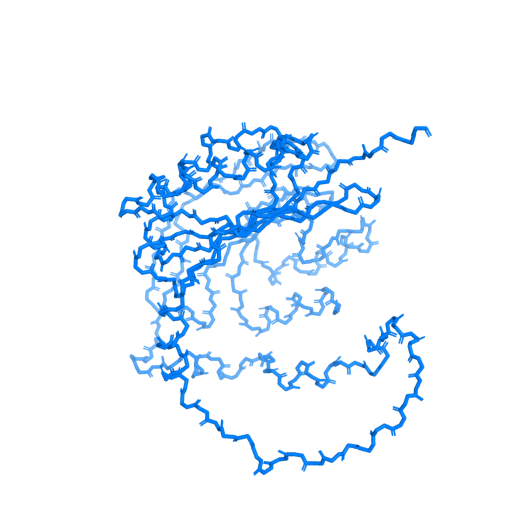 N N . VAL A 1 186 ? 13.091 13.800 -25.464 1.00 89.12 186 VAL A N 1
ATOM 1465 C CA . VAL A 1 186 ? 14.191 14.775 -25.358 1.00 89.12 186 VAL A CA 1
ATOM 1466 C C . VAL A 1 186 ? 14.539 15.136 -23.914 1.00 89.12 186 VAL A C 1
ATOM 1468 O O . VAL A 1 186 ? 15.703 15.377 -23.616 1.00 89.12 186 VAL A O 1
ATOM 1471 N N . SER A 1 187 ? 13.555 15.113 -23.014 1.00 90.00 187 SER A N 1
ATOM 1472 C CA . SER A 1 187 ? 13.730 15.437 -21.597 1.00 90.00 187 SER A CA 1
ATOM 1473 C C . SER A 1 187 ? 14.400 14.319 -20.793 1.00 90.00 187 SER A C 1
ATOM 1475 O O . SER A 1 187 ? 14.731 14.542 -19.636 1.00 90.00 187 SER A O 1
ATOM 1477 N N . GLY A 1 188 ? 14.604 13.131 -21.375 1.00 91.44 188 GLY A N 1
ATOM 1478 C CA . GLY A 1 188 ? 15.265 12.002 -20.713 1.00 91.44 188 GLY A CA 1
ATOM 1479 C C . GLY A 1 188 ? 14.328 10.962 -20.091 1.00 91.44 188 GLY A C 1
ATOM 1480 O O . GLY A 1 188 ? 14.812 10.028 -19.455 1.00 91.44 188 GLY A O 1
ATOM 1481 N N . TRP A 1 189 ? 13.012 11.080 -20.286 1.00 95.62 189 TRP A N 1
ATOM 1482 C CA . TRP A 1 189 ? 12.042 10.049 -19.898 1.00 95.62 189 TRP A CA 1
ATOM 1483 C C . TRP A 1 189 ? 12.033 8.908 -20.906 1.00 95.62 189 TRP A C 1
ATOM 1485 O O . TRP A 1 189 ? 11.952 9.162 -22.108 1.00 95.62 189 TRP A O 1
ATOM 1495 N N . CYS A 1 190 ? 12.064 7.673 -20.411 1.00 95.62 190 CYS A N 1
ATOM 1496 C CA . CYS A 1 190 ? 12.031 6.452 -21.203 1.00 95.62 190 CYS A CA 1
ATOM 1497 C C . CYS A 1 190 ? 10.877 5.542 -20.767 1.00 95.62 190 CYS A C 1
ATOM 1499 O O . CYS A 1 190 ? 10.757 5.188 -19.593 1.00 95.62 190 CYS A O 1
ATOM 1501 N N . TRP A 1 191 ? 10.037 5.153 -21.725 1.00 97.06 191 TRP A N 1
ATOM 1502 C CA . TRP A 1 191 ? 8.962 4.179 -21.547 1.00 97.06 191 TRP A CA 1
ATOM 1503 C C . TRP A 1 191 ? 9.398 2.835 -22.109 1.00 97.06 191 TRP A C 1
ATOM 1505 O O . TRP A 1 191 ? 9.756 2.745 -23.286 1.00 97.06 191 TRP A O 1
ATOM 1515 N N . LEU A 1 192 ? 9.333 1.803 -21.273 1.00 95.94 192 LEU A N 1
ATOM 1516 C CA . LEU A 1 192 ? 9.745 0.445 -21.600 1.00 95.94 192 LEU A CA 1
ATOM 1517 C C . LEU A 1 192 ? 8.538 -0.488 -21.510 1.00 95.94 192 LEU A C 1
ATOM 1519 O O . LEU A 1 192 ? 7.838 -0.514 -20.495 1.00 95.94 192 LEU A O 1
ATOM 1523 N N . GLY A 1 193 ? 8.302 -1.262 -22.563 1.00 94.31 193 GLY A N 1
ATOM 1524 C CA . GLY A 1 193 ? 7.162 -2.170 -22.644 1.00 94.31 193 GLY A CA 1
ATOM 1525 C C . GLY A 1 193 ? 7.454 -3.400 -23.490 1.00 94.31 193 GLY A C 1
ATOM 1526 O O . GLY A 1 193 ? 8.557 -3.579 -24.009 1.00 94.31 193 GLY A O 1
ATOM 1527 N N . GLY A 1 194 ? 6.454 -4.273 -23.600 1.00 90.75 194 GLY A N 1
ATOM 1528 C CA . GLY A 1 194 ? 6.579 -5.543 -24.317 1.00 90.75 194 GLY A CA 1
ATOM 1529 C C . GLY A 1 194 ? 7.539 -6.537 -23.655 1.00 90.75 194 GLY A C 1
ATOM 1530 O O . GLY A 1 194 ? 8.169 -7.356 -24.322 1.00 90.75 194 GLY A O 1
ATOM 1531 N N . LEU A 1 195 ? 7.689 -6.433 -22.334 1.00 94.06 195 LEU A N 1
ATOM 1532 C CA . LEU A 1 195 ? 8.584 -7.251 -21.524 1.00 94.06 195 LEU A CA 1
ATOM 1533 C C . LEU A 1 195 ? 7.819 -8.451 -20.976 1.00 94.06 195 LEU A C 1
ATOM 1535 O O . LEU A 1 195 ? 7.099 -8.344 -19.985 1.00 94.06 195 LEU A O 1
ATOM 1539 N N . VAL A 1 196 ? 7.972 -9.599 -21.626 1.00 93.88 196 VAL A N 1
ATOM 1540 C CA . VAL A 1 196 ? 7.203 -10.798 -21.287 1.00 93.88 196 VAL A CA 1
ATOM 1541 C C . VAL A 1 196 ? 8.120 -11.910 -20.792 1.00 93.88 196 VAL A C 1
ATOM 1543 O O . VAL A 1 196 ? 9.156 -12.195 -21.401 1.00 93.88 196 VAL A O 1
ATOM 1546 N N . GLY A 1 197 ? 7.730 -12.560 -19.697 1.00 92.25 197 GLY A N 1
ATOM 1547 C CA . GLY A 1 197 ? 8.372 -13.773 -19.204 1.00 92.25 197 GLY A CA 1
ATOM 1548 C C . GLY A 1 197 ? 7.606 -15.001 -19.670 1.00 92.25 197 GLY A C 1
ATOM 1549 O O . GLY A 1 197 ? 6.556 -15.297 -19.110 1.00 92.25 197 GLY A O 1
ATOM 1550 N N . GLN A 1 198 ? 8.118 -15.703 -20.682 1.00 90.38 198 GLN A N 1
ATOM 1551 C CA . GLN A 1 198 ? 7.517 -16.945 -21.178 1.00 90.38 198 GLN A CA 1
ATOM 1552 C C . GLN A 1 198 ? 8.287 -18.146 -20.639 1.00 90.38 198 GLN A C 1
ATOM 1554 O O . GLN A 1 198 ? 9.399 -18.422 -21.091 1.00 90.38 198 GLN A O 1
ATOM 1559 N N . HIS A 1 199 ? 7.714 -18.821 -19.645 1.00 90.06 199 HIS A N 1
ATOM 1560 C CA . HIS A 1 199 ? 8.247 -20.052 -19.069 1.00 90.06 199 HIS A CA 1
ATOM 1561 C C . HIS A 1 199 ? 7.181 -20.728 -18.190 1.00 90.06 199 HIS A C 1
ATOM 1563 O O . HIS A 1 199 ? 6.335 -20.038 -17.621 1.00 90.06 199 HIS A O 1
ATOM 1569 N N . ASP A 1 200 ? 7.242 -22.055 -18.046 1.00 86.69 200 ASP A N 1
ATOM 1570 C CA . ASP A 1 200 ? 6.310 -22.818 -17.197 1.00 86.69 200 ASP A CA 1
ATOM 1571 C C . ASP A 1 200 ? 6.527 -22.535 -15.701 1.00 86.69 200 ASP A C 1
ATOM 1573 O O . ASP A 1 200 ? 5.582 -22.459 -14.917 1.00 86.69 200 ASP A O 1
ATOM 1577 N N . ASP A 1 201 ? 7.791 -22.363 -15.304 1.00 90.69 201 ASP A N 1
ATOM 1578 C CA . ASP A 1 201 ? 8.173 -21.908 -13.966 1.00 90.69 201 ASP A CA 1
ATOM 1579 C C . ASP A 1 201 ? 8.127 -20.377 -13.854 1.00 90.69 201 ASP A C 1
ATOM 1581 O O . ASP A 1 201 ? 8.769 -19.659 -14.628 1.00 90.69 201 ASP A O 1
ATOM 1585 N N . CYS A 1 202 ? 7.396 -19.886 -12.854 1.00 90.75 202 CYS A N 1
ATOM 1586 C CA . CYS A 1 202 ? 7.130 -18.464 -12.665 1.00 90.75 202 CYS A CA 1
ATOM 1587 C C . CYS A 1 202 ? 8.371 -17.667 -12.217 1.00 90.75 202 CYS A C 1
ATOM 1589 O O . CYS A 1 202 ? 8.524 -16.494 -12.579 1.00 90.75 202 CYS A O 1
ATOM 1591 N N . ALA A 1 203 ? 9.296 -18.285 -11.475 1.00 93.44 203 ALA A N 1
ATOM 1592 C CA . ALA A 1 203 ? 10.539 -17.627 -11.077 1.00 93.44 203 ALA A CA 1
ATOM 1593 C C . ALA A 1 203 ? 11.465 -17.437 -12.289 1.00 93.44 203 ALA A C 1
ATOM 1595 O O . ALA A 1 203 ? 11.996 -16.343 -12.499 1.00 93.44 203 ALA A O 1
ATOM 1596 N N . GLU A 1 204 ? 11.605 -18.460 -13.133 1.00 94.75 204 GLU A N 1
ATOM 1597 C CA . GLU A 1 204 ? 12.347 -18.356 -14.393 1.00 94.75 204 GLU A CA 1
ATOM 1598 C C . GLU A 1 204 ? 11.699 -17.363 -15.362 1.00 94.75 204 GLU A C 1
ATOM 1600 O O . GLU A 1 204 ? 12.395 -16.516 -15.926 1.00 94.75 204 GLU A O 1
ATOM 1605 N N . ALA A 1 205 ? 10.369 -17.382 -15.498 1.00 94.38 205 ALA A N 1
ATOM 1606 C CA . ALA A 1 205 ? 9.643 -16.395 -16.294 1.00 94.38 205 ALA A CA 1
ATOM 1607 C C . ALA A 1 205 ? 9.937 -14.962 -15.817 1.00 94.38 205 ALA A C 1
ATOM 1609 O O . ALA A 1 205 ? 10.235 -14.077 -16.623 1.00 94.38 205 ALA A O 1
ATOM 1610 N N . SER A 1 206 ? 9.931 -14.745 -14.498 1.00 95.25 206 SER A N 1
ATOM 1611 C CA . SER A 1 206 ? 10.260 -13.451 -13.892 1.00 95.25 206 SER A CA 1
ATOM 1612 C C . SER A 1 206 ? 11.687 -13.020 -14.200 1.00 95.25 206 SER A C 1
ATOM 1614 O O . SER A 1 206 ? 11.927 -11.857 -14.527 1.00 95.25 206 SER A O 1
ATOM 1616 N N . ARG A 1 207 ? 12.640 -13.959 -14.146 1.00 95.88 207 ARG A N 1
ATOM 1617 C CA . ARG A 1 207 ? 14.043 -13.691 -14.471 1.00 95.88 207 ARG A CA 1
ATOM 1618 C C . ARG A 1 207 ? 14.203 -13.297 -15.935 1.00 95.88 207 ARG A C 1
ATOM 1620 O O . ARG A 1 207 ? 14.890 -12.321 -16.221 1.00 95.88 207 ARG A O 1
ATOM 1627 N N . ILE A 1 208 ? 13.534 -14.001 -16.848 1.00 95.00 208 ILE A N 1
ATOM 1628 C CA . ILE A 1 208 ? 13.536 -13.682 -18.283 1.00 95.00 208 ILE A CA 1
ATOM 1629 C C . ILE A 1 208 ? 13.005 -12.264 -18.513 1.00 95.00 208 ILE A C 1
ATOM 1631 O O . ILE A 1 208 ? 13.658 -11.468 -19.189 1.00 95.00 208 ILE A O 1
ATOM 1635 N N . ALA A 1 209 ? 11.854 -11.924 -17.929 1.00 95.19 209 ALA A N 1
ATOM 1636 C CA . ALA A 1 209 ? 11.238 -10.611 -18.102 1.00 95.19 209 ALA A CA 1
ATOM 1637 C C . ALA A 1 209 ? 12.117 -9.475 -17.543 1.00 95.19 209 ALA A C 1
ATOM 1639 O O . ALA A 1 209 ? 12.325 -8.463 -18.214 1.00 95.19 209 ALA A O 1
ATOM 1640 N N . LEU A 1 210 ? 12.689 -9.655 -16.347 1.00 95.12 210 LEU A N 1
ATOM 1641 C CA . LEU A 1 210 ? 13.573 -8.666 -15.722 1.00 95.12 210 LEU A CA 1
ATOM 1642 C C . LEU A 1 210 ? 14.916 -8.531 -16.454 1.00 95.12 210 LEU A C 1
ATOM 1644 O O . LEU A 1 210 ? 15.426 -7.423 -16.584 1.00 95.12 210 LEU A O 1
ATOM 1648 N N . HIS A 1 211 ? 15.475 -9.613 -17.001 1.00 95.31 211 HIS A N 1
ATOM 1649 C CA . HIS A 1 211 ? 16.671 -9.525 -17.845 1.00 95.31 211 HIS A CA 1
ATOM 1650 C C . HIS A 1 211 ? 16.400 -8.773 -19.153 1.00 95.31 211 HIS A C 1
ATOM 1652 O O . HIS A 1 211 ? 17.232 -7.967 -19.566 1.00 95.31 211 HIS A O 1
ATOM 1658 N N . LYS A 1 212 ? 15.230 -8.977 -19.781 1.00 95.81 212 LYS A N 1
ATOM 1659 C CA . LYS A 1 212 ? 14.807 -8.179 -20.946 1.00 95.81 212 LYS A CA 1
ATOM 1660 C C . LYS A 1 212 ? 14.720 -6.687 -20.595 1.00 95.81 212 LYS A C 1
ATOM 1662 O O . LYS A 1 212 ? 15.143 -5.858 -21.396 1.00 95.81 212 LYS A O 1
ATOM 1667 N N . LEU A 1 213 ? 14.227 -6.348 -19.398 1.00 95.50 213 LEU A N 1
ATOM 1668 C CA . LEU A 1 213 ? 14.182 -4.967 -18.905 1.00 95.50 213 LEU A CA 1
ATOM 1669 C C . LEU A 1 213 ? 15.587 -4.375 -18.757 1.00 95.50 213 LEU A C 1
ATOM 1671 O O . LEU A 1 213 ? 15.842 -3.293 -19.279 1.00 95.50 213 LEU A O 1
ATOM 1675 N N . CYS A 1 214 ? 16.501 -5.085 -18.091 1.00 94.44 214 CYS A N 1
ATOM 1676 C CA . CYS A 1 214 ? 17.882 -4.628 -17.931 1.00 94.44 214 CYS A CA 1
ATOM 1677 C C . CYS A 1 214 ? 18.571 -4.421 -19.288 1.00 94.44 214 CYS A C 1
ATOM 1679 O O . CYS A 1 214 ? 19.169 -3.372 -19.506 1.00 94.44 214 CYS A O 1
ATOM 1681 N N . ALA A 1 215 ? 18.413 -5.361 -20.225 1.00 95.31 215 ALA A N 1
ATOM 1682 C CA . ALA A 1 215 ? 18.981 -5.245 -21.567 1.00 95.31 215 ALA A CA 1
ATOM 1683 C C . ALA A 1 215 ? 18.429 -4.033 -22.343 1.00 95.31 215 ALA A C 1
ATOM 1685 O O . ALA A 1 215 ? 19.174 -3.351 -23.047 1.00 95.31 215 ALA A O 1
ATOM 1686 N N . LEU A 1 216 ? 17.132 -3.732 -22.203 1.00 95.38 216 LEU A N 1
ATOM 1687 C CA . LEU A 1 216 ? 16.538 -2.540 -22.810 1.00 95.38 216 LEU A CA 1
ATOM 1688 C C . LEU A 1 216 ? 17.056 -1.243 -22.177 1.00 95.38 216 LEU A C 1
ATOM 1690 O O . LEU A 1 216 ? 17.358 -0.299 -22.905 1.00 95.38 216 LEU A O 1
ATOM 1694 N N . LEU A 1 217 ? 17.194 -1.191 -20.850 1.00 93.94 217 LEU A N 1
ATOM 1695 C CA . LEU A 1 217 ? 17.786 -0.036 -20.166 1.00 93.94 217 LEU A CA 1
ATOM 1696 C C . LEU A 1 217 ? 19.215 0.209 -20.658 1.00 93.94 217 LEU A C 1
ATOM 1698 O O . LEU A 1 217 ? 19.546 1.335 -21.027 1.00 93.94 217 LEU A O 1
ATOM 1702 N N . GLU A 1 218 ? 20.028 -0.844 -20.748 1.00 94.62 218 GLU A N 1
ATOM 1703 C CA . GLU A 1 218 ? 21.396 -0.763 -21.268 1.00 94.62 218 GLU A CA 1
ATOM 1704 C C . GLU A 1 218 ? 21.430 -0.226 -22.706 1.00 94.62 218 GLU A C 1
ATOM 1706 O O . GLU A 1 218 ? 22.259 0.629 -23.020 1.00 94.62 218 GLU A O 1
ATOM 1711 N N . SER A 1 219 ? 20.492 -0.650 -23.564 1.00 93.81 219 SER A N 1
ATOM 1712 C CA . SER A 1 219 ? 20.390 -0.157 -24.947 1.00 93.81 219 SER A CA 1
ATOM 1713 C C . SER A 1 219 ? 20.090 1.347 -25.047 1.00 93.81 219 SER A C 1
ATOM 1715 O O . SER A 1 219 ? 20.496 1.995 -26.010 1.00 93.81 219 SER A O 1
ATOM 1717 N N . GLU A 1 220 ? 19.456 1.920 -24.020 1.00 93.25 220 GLU A N 1
ATOM 1718 C CA . GLU A 1 220 ? 19.155 3.352 -23.898 1.00 93.25 220 GLU A CA 1
ATOM 1719 C C . GLU A 1 220 ? 20.205 4.110 -23.055 1.00 93.25 220 GLU A C 1
ATOM 1721 O O . GLU A 1 220 ? 19.990 5.263 -22.671 1.00 93.25 220 GLU A O 1
ATOM 1726 N N . ASN A 1 221 ? 21.361 3.492 -22.770 1.00 92.62 221 ASN A N 1
ATOM 1727 C CA . ASN A 1 221 ? 22.409 4.007 -21.876 1.00 92.62 221 ASN A CA 1
ATOM 1728 C C . ASN A 1 221 ? 21.909 4.313 -20.450 1.00 92.62 221 ASN A C 1
ATOM 1730 O O . ASN A 1 221 ? 22.390 5.248 -19.795 1.00 92.62 221 ASN A O 1
ATOM 1734 N N . MET A 1 222 ? 20.946 3.537 -19.959 1.00 92.75 222 MET A N 1
ATOM 1735 C CA . MET A 1 222 ? 20.388 3.606 -18.609 1.00 92.75 222 MET A CA 1
ATOM 1736 C C . MET A 1 222 ? 20.779 2.374 -17.788 1.00 92.75 222 MET A C 1
ATOM 1738 O O . MET A 1 222 ? 21.285 1.379 -18.301 1.00 92.75 222 MET A O 1
ATOM 1742 N N . SER A 1 223 ? 20.556 2.459 -16.485 1.00 91.94 223 SER A N 1
ATOM 1743 C CA . SER A 1 223 ? 20.785 1.401 -15.509 1.00 91.94 223 SER A CA 1
ATOM 1744 C C . SER A 1 223 ? 19.509 1.141 -14.702 1.00 91.94 223 SER A C 1
ATOM 1746 O O . SER A 1 223 ? 18.603 1.976 -14.703 1.00 91.94 223 SER A O 1
ATOM 1748 N N . PRO A 1 224 ? 19.421 0.030 -13.952 1.00 90.69 224 PRO A N 1
ATOM 1749 C CA . PRO A 1 224 ? 18.297 -0.207 -13.048 1.00 90.69 224 PRO A CA 1
ATOM 1750 C C . PRO A 1 224 ? 18.051 0.914 -12.025 1.00 90.69 224 PRO A C 1
ATOM 1752 O O . PRO A 1 224 ? 16.916 1.079 -11.596 1.00 90.69 224 PRO A O 1
ATOM 1755 N N . CYS A 1 225 ? 19.076 1.699 -11.670 1.00 90.69 225 CYS A N 1
ATOM 1756 C CA . CYS A 1 225 ? 18.954 2.845 -10.762 1.00 90.69 225 CYS A CA 1
ATOM 1757 C C . CYS A 1 225 ? 18.223 4.047 -11.384 1.00 90.69 225 CYS A C 1
ATOM 1759 O O . CYS A 1 225 ? 17.807 4.945 -10.660 1.00 90.69 225 CYS A O 1
ATOM 1761 N N . ASP A 1 226 ? 18.086 4.082 -12.711 1.00 92.44 226 ASP A N 1
ATOM 1762 C CA . ASP A 1 226 ? 17.358 5.130 -13.435 1.00 92.44 226 ASP A CA 1
ATOM 1763 C C . ASP A 1 226 ? 15.848 4.806 -13.536 1.00 92.44 226 ASP A C 1
ATOM 1765 O O . ASP A 1 226 ? 15.075 5.577 -14.108 1.00 92.44 226 ASP A O 1
ATOM 1769 N N . LEU A 1 227 ? 15.400 3.660 -13.001 1.00 93.56 227 LEU A N 1
ATOM 1770 C CA . LEU A 1 227 ? 13.989 3.280 -12.969 1.00 93.56 227 LEU A CA 1
ATOM 1771 C C . LEU A 1 227 ? 13.208 4.136 -11.968 1.00 93.56 227 LEU A C 1
ATOM 1773 O O . LEU A 1 227 ? 13.555 4.239 -10.797 1.00 93.56 227 LEU A O 1
ATOM 1777 N N . VAL A 1 228 ? 12.078 4.672 -12.422 1.00 93.56 228 VAL A N 1
ATOM 1778 C CA . VAL A 1 228 ? 11.140 5.445 -11.597 1.00 93.56 228 VAL A CA 1
ATOM 1779 C C . VAL A 1 228 ? 9.954 4.579 -11.184 1.00 93.56 228 VAL A C 1
ATOM 1781 O O . VAL A 1 228 ? 9.530 4.602 -10.028 1.00 93.56 228 VAL A O 1
ATOM 1784 N N . ARG A 1 229 ? 9.415 3.794 -12.126 1.00 95.12 229 ARG A N 1
ATOM 1785 C CA . ARG A 1 229 ? 8.224 2.964 -11.912 1.00 95.12 229 ARG A CA 1
ATOM 1786 C C . ARG A 1 229 ? 8.337 1.633 -12.638 1.00 95.12 229 ARG A C 1
ATOM 1788 O O . ARG A 1 229 ? 8.770 1.600 -13.786 1.00 95.12 229 ARG A O 1
ATOM 1795 N N . ILE A 1 230 ? 7.842 0.570 -12.014 1.00 95.25 230 ILE A N 1
ATOM 1796 C CA . ILE A 1 230 ? 7.608 -0.728 -12.646 1.00 95.25 230 ILE A CA 1
ATOM 1797 C C . ILE A 1 230 ? 6.194 -1.230 -12.331 1.00 95.25 230 ILE A C 1
ATOM 1799 O O . ILE A 1 230 ? 5.740 -1.183 -11.187 1.00 95.25 230 ILE A O 1
ATOM 1803 N N . CYS A 1 231 ? 5.487 -1.692 -13.355 1.00 95.81 231 CYS A N 1
ATOM 1804 C CA . CYS A 1 231 ? 4.200 -2.363 -13.246 1.00 95.81 231 CYS A CA 1
ATOM 1805 C C . CYS A 1 231 ? 4.387 -3.836 -13.604 1.00 95.81 231 CYS A C 1
ATOM 1807 O O . CYS A 1 231 ? 4.945 -4.158 -14.652 1.00 95.81 231 CYS A O 1
ATOM 1809 N N . ILE A 1 232 ? 3.951 -4.716 -12.710 1.00 94.75 232 ILE A N 1
ATOM 1810 C CA . ILE A 1 232 ? 4.066 -6.163 -12.825 1.00 94.75 232 ILE A CA 1
ATOM 1811 C C . ILE A 1 232 ? 2.655 -6.730 -12.902 1.00 94.75 232 ILE A C 1
ATOM 1813 O O . ILE A 1 232 ? 1.886 -6.645 -11.944 1.00 94.75 232 ILE A O 1
ATOM 1817 N N . PHE A 1 233 ? 2.324 -7.320 -14.040 1.00 94.31 233 PHE A N 1
ATOM 1818 C CA . PHE A 1 233 ? 1.094 -8.073 -14.220 1.00 94.31 233 PHE A CA 1
ATOM 1819 C C . PHE A 1 233 ? 1.423 -9.547 -14.050 1.00 94.31 233 PHE A C 1
ATOM 1821 O O . PHE A 1 233 ? 2.306 -10.070 -14.731 1.00 94.31 233 PHE A O 1
ATOM 1828 N N . VAL A 1 234 ? 0.730 -10.203 -13.129 1.00 93.50 234 VAL A N 1
ATOM 1829 C CA . VAL A 1 234 ? 0.944 -11.612 -12.796 1.00 93.50 234 VAL A CA 1
ATOM 1830 C C . VAL A 1 234 ? -0.334 -12.383 -13.077 1.00 93.50 234 VAL A C 1
ATOM 1832 O O . VAL A 1 234 ? -1.428 -11.874 -12.852 1.00 93.50 234 VAL A O 1
ATOM 1835 N N . ARG A 1 235 ? -0.204 -13.621 -13.549 1.00 91.50 235 ARG A N 1
ATOM 1836 C CA . ARG A 1 235 ? -1.355 -14.477 -13.849 1.00 91.50 235 ARG A CA 1
ATOM 1837 C C . ARG A 1 235 ? -2.090 -14.992 -12.603 1.00 91.50 235 ARG A C 1
ATOM 1839 O O . ARG A 1 235 ? -3.310 -15.063 -12.618 1.00 91.50 235 ARG A O 1
ATOM 1846 N N . ASP A 1 236 ? -1.357 -15.383 -11.558 1.00 91.00 236 ASP A N 1
ATOM 1847 C CA . ASP A 1 236 ? -1.901 -15.892 -10.286 1.00 91.00 236 ASP A CA 1
ATOM 1848 C C . ASP A 1 236 ? -1.077 -15.331 -9.111 1.00 91.00 236 ASP A C 1
ATOM 1850 O O . ASP A 1 236 ? 0.142 -15.516 -9.043 1.00 91.00 236 ASP A O 1
ATOM 1854 N N . MET A 1 237 ? -1.723 -14.646 -8.162 1.00 92.31 237 MET A N 1
ATOM 1855 C CA . MET A 1 237 ? -1.060 -14.069 -6.985 1.00 92.31 237 MET A CA 1
ATOM 1856 C C . MET A 1 237 ? -0.425 -15.094 -6.046 1.00 92.31 237 MET A C 1
ATOM 1858 O O . MET A 1 237 ? 0.415 -14.715 -5.225 1.00 92.31 237 MET A O 1
ATOM 1862 N N . LYS A 1 238 ? -0.749 -16.388 -6.155 1.00 93.44 238 LYS A N 1
ATOM 1863 C CA . LYS A 1 238 ? -0.045 -17.440 -5.399 1.00 93.44 238 LYS A CA 1
ATOM 1864 C C . LYS A 1 238 ? 1.453 -17.461 -5.697 1.00 93.44 238 LYS A C 1
ATOM 1866 O O . LYS A 1 238 ? 2.241 -17.762 -4.801 1.00 93.44 238 LYS A O 1
ATOM 1871 N N . ASP A 1 239 ? 1.847 -17.076 -6.908 1.00 92.25 239 ASP A N 1
ATOM 1872 C CA . ASP A 1 239 ? 3.245 -17.080 -7.337 1.00 92.25 239 ASP A CA 1
ATOM 1873 C C . ASP A 1 239 ? 4.022 -15.833 -6.882 1.00 92.25 239 ASP A C 1
ATOM 1875 O O . ASP A 1 239 ? 5.243 -15.761 -7.044 1.00 92.25 239 ASP A O 1
ATOM 1879 N N . TYR A 1 240 ? 3.353 -14.854 -6.259 1.00 92.50 240 TYR A N 1
ATOM 1880 C CA . TYR A 1 240 ? 3.950 -13.573 -5.874 1.00 92.50 240 TYR A CA 1
ATOM 1881 C C . TYR A 1 240 ? 5.228 -13.722 -5.038 1.00 92.50 240 TYR A C 1
ATOM 1883 O O . TYR A 1 240 ? 6.185 -12.975 -5.235 1.00 92.50 240 TYR A O 1
ATOM 1891 N N . ALA A 1 241 ? 5.283 -14.697 -4.126 1.00 93.69 241 ALA A N 1
ATOM 1892 C CA . ALA A 1 241 ? 6.466 -14.920 -3.296 1.00 93.69 241 ALA A CA 1
ATOM 1893 C C . ALA A 1 241 ? 7.708 -15.278 -4.136 1.00 93.69 241 ALA A C 1
ATOM 1895 O O . ALA A 1 241 ? 8.792 -14.743 -3.887 1.00 93.69 241 ALA A O 1
ATOM 1896 N N . ALA A 1 242 ? 7.544 -16.131 -5.152 1.00 93.88 242 ALA A N 1
ATOM 1897 C CA . ALA A 1 242 ? 8.616 -16.530 -6.061 1.00 93.88 242 ALA A CA 1
ATOM 1898 C C . ALA A 1 242 ? 9.054 -15.360 -6.957 1.00 93.88 242 ALA A C 1
ATOM 1900 O O . ALA A 1 242 ? 10.248 -15.079 -7.070 1.00 93.88 242 ALA A O 1
ATOM 1901 N N . ILE A 1 243 ? 8.090 -14.618 -7.511 1.00 93.50 243 ILE A N 1
ATOM 1902 C CA . ILE A 1 243 ? 8.340 -13.422 -8.331 1.00 93.50 243 ILE A CA 1
ATOM 1903 C C . ILE A 1 243 ? 9.100 -12.367 -7.521 1.00 93.50 243 ILE A C 1
ATOM 1905 O O . ILE A 1 243 ? 10.102 -11.819 -7.980 1.00 93.50 243 ILE A O 1
ATOM 1909 N N . ASN A 1 244 ? 8.661 -12.102 -6.288 1.00 93.50 244 ASN A N 1
ATOM 1910 C CA . ASN A 1 244 ? 9.270 -11.104 -5.416 1.00 93.50 244 ASN A CA 1
ATOM 1911 C C . ASN A 1 244 ? 10.709 -11.479 -5.029 1.00 93.50 244 ASN A C 1
ATOM 1913 O O . ASN A 1 244 ? 11.557 -10.594 -4.951 1.00 93.50 244 ASN A O 1
ATOM 1917 N N . ALA A 1 245 ? 11.010 -12.766 -4.829 1.00 94.25 245 ALA A N 1
ATOM 1918 C CA . ALA A 1 245 ? 12.378 -13.215 -4.572 1.00 94.25 245 ALA A CA 1
ATOM 1919 C C . ALA A 1 245 ? 13.320 -12.883 -5.744 1.00 94.25 245 ALA A C 1
ATOM 1921 O O . ALA A 1 245 ? 14.409 -12.346 -5.532 1.00 94.25 245 ALA A O 1
ATOM 1922 N N . VAL A 1 246 ? 12.878 -13.126 -6.984 1.00 94.94 246 VAL A N 1
ATOM 1923 C CA . VAL A 1 246 ? 13.645 -12.783 -8.193 1.00 94.94 246 VAL A CA 1
ATOM 1924 C C . VAL A 1 246 ? 13.753 -11.268 -8.363 1.00 94.94 246 VAL A C 1
ATOM 1926 O O . VAL A 1 246 ? 14.848 -10.757 -8.598 1.00 94.94 246 VAL A O 1
ATOM 1929 N N . TYR A 1 247 ? 12.651 -10.540 -8.168 1.00 93.56 247 TYR A N 1
ATOM 1930 C CA . TYR A 1 247 ? 12.623 -9.078 -8.212 1.00 93.56 247 TYR A CA 1
ATOM 1931 C C . TYR A 1 247 ? 13.665 -8.466 -7.275 1.00 93.56 247 TYR A C 1
ATOM 1933 O O . TYR A 1 247 ? 14.479 -7.653 -7.706 1.00 93.56 247 TYR A O 1
ATOM 1941 N N . VAL A 1 248 ? 13.678 -8.891 -6.007 1.00 92.19 248 VAL A N 1
ATOM 1942 C CA . VAL A 1 248 ? 14.640 -8.396 -5.017 1.00 92.19 248 VAL A CA 1
ATOM 1943 C C . VAL A 1 248 ? 16.063 -8.757 -5.431 1.00 92.19 248 VAL A C 1
ATOM 1945 O O . VAL A 1 248 ? 16.934 -7.909 -5.325 1.00 92.19 248 VAL A O 1
ATOM 1948 N N . SER A 1 249 ? 16.311 -9.952 -5.974 1.00 91.81 249 SER A N 1
ATOM 1949 C CA . SER A 1 249 ? 17.667 -10.337 -6.394 1.00 91.81 249 SER A CA 1
ATOM 1950 C C . SER A 1 249 ? 18.259 -9.472 -7.520 1.00 91.81 249 SER A C 1
ATOM 1952 O O . SER A 1 249 ? 19.479 -9.381 -7.624 1.00 91.81 249 SER A O 1
ATOM 1954 N N . ILE A 1 250 ? 17.418 -8.843 -8.351 1.00 89.50 250 ILE A N 1
ATOM 1955 C CA . ILE A 1 250 ? 17.847 -8.048 -9.516 1.00 89.50 250 ILE A CA 1
ATOM 1956 C C . ILE A 1 250 ? 17.779 -6.540 -9.229 1.00 89.50 250 ILE A C 1
ATOM 1958 O O . ILE A 1 250 ? 18.663 -5.791 -9.638 1.00 89.50 250 ILE A O 1
ATOM 1962 N N . LEU A 1 251 ? 16.741 -6.079 -8.524 1.00 88.69 251 LEU A N 1
ATOM 1963 C CA . LEU A 1 251 ? 16.447 -4.657 -8.309 1.00 88.69 251 LEU A CA 1
ATOM 1964 C C . LEU A 1 251 ? 16.692 -4.188 -6.862 1.00 88.69 251 LEU A C 1
ATOM 1966 O O . LEU A 1 251 ? 16.187 -3.139 -6.468 1.00 88.69 251 LEU A O 1
ATOM 1970 N N . SER A 1 252 ? 17.491 -4.907 -6.064 1.00 77.38 252 SER A N 1
ATOM 1971 C CA . SER A 1 252 ? 17.902 -4.481 -4.713 1.00 77.38 252 SER A CA 1
ATOM 1972 C C . SER A 1 252 ? 19.003 -3.410 -4.731 1.00 77.38 252 SER A C 1
ATOM 1974 O O . SER A 1 252 ? 20.118 -3.646 -4.263 1.00 77.38 252 SER A O 1
ATOM 1976 N N . HIS A 1 253 ? 18.717 -2.232 -5.277 1.00 77.38 253 HIS A N 1
ATOM 1977 C CA . HIS A 1 253 ? 19.599 -1.067 -5.170 1.00 77.38 253 HIS A CA 1
ATOM 1978 C C . HIS A 1 253 ? 19.041 -0.037 -4.179 1.00 77.38 253 HIS A C 1
ATOM 1980 O O . HIS A 1 253 ? 17.913 -0.145 -3.694 1.00 77.38 253 HIS A O 1
ATOM 1986 N N . VAL A 1 254 ? 19.867 0.954 -3.834 1.00 63.31 254 VAL A N 1
ATOM 1987 C CA . VAL A 1 254 ? 19.463 2.070 -2.974 1.00 63.31 254 VAL A CA 1
ATOM 1988 C C . VAL A 1 254 ? 18.397 2.877 -3.716 1.00 63.31 254 VAL A C 1
ATOM 1990 O O . VAL A 1 254 ? 18.692 3.410 -4.780 1.00 63.31 254 VAL A O 1
ATOM 1993 N N . ASN A 1 255 ? 17.195 2.967 -3.136 1.00 70.69 255 ASN A N 1
ATOM 1994 C CA . ASN A 1 255 ? 15.998 3.595 -3.711 1.00 70.69 255 ASN A CA 1
ATOM 1995 C C . ASN A 1 255 ? 15.376 2.824 -4.902 1.00 70.69 255 ASN A C 1
ATOM 1997 O O . ASN A 1 255 ? 15.486 3.274 -6.040 1.00 70.69 255 ASN A O 1
ATOM 2001 N N . PRO A 1 256 ? 14.721 1.671 -4.656 1.00 79.94 256 PRO A N 1
ATOM 2002 C CA . PRO A 1 256 ? 14.053 0.912 -5.711 1.00 79.94 256 PRO A CA 1
ATOM 2003 C C . PRO A 1 256 ? 12.884 1.704 -6.327 1.00 79.94 256 PRO A C 1
ATOM 2005 O O . PRO A 1 256 ? 12.282 2.539 -5.645 1.00 79.94 256 PRO A O 1
ATOM 2008 N N . PRO A 1 257 ? 12.500 1.412 -7.584 1.00 89.06 257 PRO A N 1
ATOM 2009 C CA . PRO A 1 257 ? 11.400 2.107 -8.244 1.00 89.06 257 PRO A CA 1
ATOM 2010 C C . PRO A 1 257 ? 10.065 1.872 -7.535 1.00 89.06 257 PRO A C 1
ATOM 2012 O O . PRO A 1 257 ? 9.844 0.832 -6.903 1.00 89.06 257 PRO A O 1
ATOM 2015 N N . VAL A 1 258 ? 9.127 2.803 -7.730 1.00 91.12 258 VAL A N 1
ATOM 2016 C CA . VAL A 1 258 ? 7.724 2.596 -7.357 1.00 91.12 258 VAL A CA 1
ATOM 2017 C C . VAL A 1 258 ? 7.216 1.343 -8.065 1.00 91.12 258 VAL A C 1
ATOM 2019 O O . VAL A 1 258 ? 7.339 1.216 -9.284 1.00 91.12 258 VAL A O 1
ATOM 2022 N N . ARG A 1 259 ? 6.631 0.411 -7.310 1.00 93.19 259 ARG A N 1
ATOM 2023 C CA . ARG A 1 259 ? 6.165 -0.872 -7.838 1.00 93.19 259 ARG A CA 1
ATOM 2024 C C . ARG A 1 259 ? 4.655 -1.005 -7.729 1.00 93.19 259 ARG A C 1
ATOM 2026 O O . ARG A 1 259 ? 4.100 -0.888 -6.641 1.00 93.19 259 ARG A O 1
ATOM 2033 N N . VAL A 1 260 ? 4.027 -1.370 -8.840 1.00 93.50 260 VAL A N 1
ATOM 2034 C CA . VAL A 1 260 ? 2.641 -1.845 -8.901 1.00 93.50 260 VAL A CA 1
ATOM 2035 C C . VAL A 1 260 ? 2.670 -3.326 -9.266 1.00 93.50 260 VAL A C 1
ATOM 2037 O O . VAL A 1 260 ? 3.386 -3.710 -10.185 1.00 93.50 260 VAL A O 1
ATOM 2040 N N . CYS A 1 261 ? 1.939 -4.168 -8.536 1.00 93.75 261 CYS A N 1
ATOM 2041 C CA . CYS A 1 261 ? 1.833 -5.600 -8.813 1.00 93.75 261 CYS A CA 1
ATOM 2042 C C . CYS A 1 261 ? 0.364 -6.006 -8.733 1.00 93.75 261 CYS A C 1
ATOM 2044 O O . CYS A 1 261 ? -0.244 -5.854 -7.674 1.00 93.75 261 CYS A O 1
ATOM 2046 N N . VAL A 1 262 ? -0.207 -6.469 -9.844 1.00 93.12 262 VAL A N 1
ATOM 2047 C CA . VAL A 1 262 ? -1.637 -6.792 -9.950 1.00 93.12 262 VAL A CA 1
ATOM 2048 C C . VAL A 1 262 ? -1.849 -8.124 -10.652 1.00 93.12 262 VAL A C 1
ATOM 2050 O O . VAL A 1 262 ? -1.062 -8.524 -11.513 1.00 93.12 262 VAL A O 1
ATOM 2053 N N . GLU A 1 263 ? -2.917 -8.817 -10.265 1.00 93.56 263 GLU A N 1
ATOM 2054 C CA . GLU A 1 263 ? -3.348 -10.031 -10.950 1.00 93.56 263 GLU A CA 1
ATOM 2055 C C . GLU A 1 263 ? -4.103 -9.650 -12.223 1.00 93.56 263 GLU A C 1
ATOM 2057 O O . GLU A 1 263 ? -4.957 -8.761 -12.195 1.00 93.56 263 GLU A O 1
ATOM 2062 N N . ALA A 1 264 ? -3.788 -10.306 -13.334 1.00 88.00 264 ALA A N 1
ATOM 2063 C CA . ALA A 1 264 ? -4.457 -10.109 -14.611 1.00 88.00 264 ALA A CA 1
ATOM 2064 C C . ALA A 1 264 ? -4.681 -11.461 -15.309 1.00 88.00 264 ALA A C 1
ATOM 2066 O O . ALA A 1 264 ? -3.855 -12.364 -15.157 1.00 88.00 264 ALA A O 1
ATOM 2067 N N . PRO A 1 265 ? -5.755 -11.611 -16.107 1.00 85.12 265 PRO A N 1
ATOM 2068 C CA . PRO A 1 265 ? -6.022 -12.827 -16.875 1.00 85.12 265 PRO A CA 1
ATOM 2069 C C . PRO A 1 265 ? -5.034 -12.947 -18.047 1.00 85.12 265 PRO A C 1
ATOM 2071 O O . PRO A 1 265 ? -5.332 -12.602 -19.190 1.00 85.12 265 PRO A O 1
ATOM 2074 N N . LEU A 1 266 ? -3.809 -13.374 -17.739 1.00 84.94 266 LEU A N 1
ATOM 2075 C CA . LEU A 1 266 ? -2.742 -13.603 -18.709 1.00 84.94 266 LEU A CA 1
ATOM 2076 C C . LEU A 1 266 ? -2.802 -15.031 -19.265 1.00 84.94 266 LEU A C 1
ATOM 2078 O O . LEU A 1 266 ? -3.291 -15.961 -18.619 1.00 84.94 266 LEU A O 1
ATOM 2082 N N . ARG A 1 267 ? -2.229 -15.219 -20.457 1.00 80.81 267 ARG A N 1
ATOM 2083 C CA . ARG A 1 267 ? -2.084 -16.534 -21.091 1.00 80.81 267 ARG A CA 1
ATOM 2084 C C . ARG A 1 267 ? -1.320 -17.531 -20.222 1.00 80.81 267 ARG A C 1
ATOM 2086 O O . ARG A 1 267 ? -0.417 -17.170 -19.474 1.00 80.81 267 ARG A O 1
ATOM 2093 N N . ALA A 1 268 ? -1.628 -18.816 -20.393 1.00 79.38 268 ALA A N 1
ATOM 2094 C CA . ALA A 1 268 ? -1.005 -19.895 -19.627 1.00 79.38 268 ALA A CA 1
ATOM 2095 C C . ALA A 1 268 ? 0.523 -19.993 -19.804 1.00 79.38 268 ALA A C 1
ATOM 2097 O O . ALA A 1 268 ? 1.210 -20.332 -18.848 1.00 79.38 268 ALA A O 1
ATOM 2098 N N . ASP A 1 269 ? 1.041 -19.661 -20.990 1.00 81.75 269 ASP A N 1
ATOM 2099 C CA . ASP A 1 269 ? 2.474 -19.636 -21.326 1.00 81.75 269 ASP A CA 1
ATOM 2100 C C . ASP A 1 269 ? 3.180 -18.327 -20.920 1.00 81.75 269 ASP A C 1
ATOM 2102 O O . ASP A 1 269 ? 4.378 -18.160 -21.142 1.00 81.75 269 ASP A O 1
ATOM 2106 N N . CYS A 1 270 ? 2.439 -17.388 -20.328 1.00 85.19 270 CYS A N 1
ATOM 2107 C CA . CYS A 1 270 ? 2.874 -16.035 -20.013 1.00 85.19 270 CYS A CA 1
ATOM 2108 C C . CYS A 1 270 ? 2.457 -15.672 -18.577 1.00 85.19 270 CYS A C 1
ATOM 2110 O O . CYS A 1 270 ? 1.528 -14.886 -18.370 1.00 85.19 270 CYS A O 1
ATOM 2112 N N . PRO A 1 271 ? 3.119 -16.232 -17.550 1.00 90.06 271 PRO A N 1
ATOM 2113 C CA . PRO A 1 271 ? 2.757 -15.959 -16.163 1.00 90.06 271 PRO A CA 1
ATOM 2114 C C . PRO A 1 271 ? 3.040 -14.513 -15.725 1.00 90.06 271 PRO A C 1
ATOM 2116 O O . PRO A 1 271 ? 2.477 -14.082 -14.717 1.00 90.06 271 PRO A O 1
ATOM 2119 N N . ILE A 1 272 ? 3.890 -13.769 -16.451 1.00 93.25 272 ILE A N 1
ATOM 2120 C CA . ILE A 1 272 ? 4.313 -12.415 -16.073 1.00 93.25 272 ILE A CA 1
ATOM 2121 C C . ILE A 1 272 ? 4.513 -11.480 -17.276 1.00 93.25 272 ILE A C 1
ATOM 2123 O O . ILE A 1 272 ? 5.149 -11.837 -18.273 1.00 93.25 272 ILE A O 1
ATOM 2127 N N . VAL A 1 273 ? 4.019 -10.247 -17.142 1.00 94.00 273 VAL A N 1
ATOM 2128 C CA . VAL A 1 273 ? 4.264 -9.125 -18.063 1.00 94.00 273 VAL A CA 1
ATOM 2129 C C . VAL A 1 273 ? 4.733 -7.916 -17.259 1.00 94.00 273 VAL A C 1
ATOM 2131 O O . VAL A 1 273 ? 4.207 -7.638 -16.181 1.00 94.00 273 VAL A O 1
ATOM 2134 N N . LEU A 1 274 ? 5.726 -7.198 -17.781 1.00 94.06 274 LEU A N 1
ATOM 2135 C CA . LEU A 1 274 ? 6.298 -6.013 -17.155 1.00 94.06 274 LEU A CA 1
ATOM 2136 C C . LEU A 1 274 ? 6.126 -4.779 -18.040 1.00 94.06 274 LEU A C 1
ATOM 2138 O O . LEU A 1 274 ? 6.245 -4.831 -19.265 1.00 94.06 274 LEU A O 1
ATOM 2142 N N . GLU A 1 275 ? 5.947 -3.644 -17.385 1.00 95.12 275 GLU A N 1
ATOM 2143 C CA . GLU A 1 275 ? 6.093 -2.320 -17.978 1.00 95.12 275 GLU A CA 1
ATOM 2144 C C . GLU A 1 275 ? 6.908 -1.450 -17.034 1.00 95.12 275 GLU A C 1
ATOM 2146 O O . GLU A 1 275 ? 6.793 -1.572 -15.812 1.00 95.12 275 GLU A O 1
ATOM 2151 N N . ALA A 1 276 ? 7.730 -0.559 -17.575 1.00 96.31 276 ALA A N 1
ATOM 2152 C CA . ALA A 1 276 ? 8.566 0.300 -16.757 1.00 96.31 276 ALA A CA 1
ATOM 2153 C C . ALA A 1 276 ? 8.689 1.713 -17.323 1.00 96.31 276 ALA A C 1
ATOM 2155 O O . ALA A 1 276 ? 8.553 1.955 -18.521 1.00 96.31 276 ALA A O 1
ATOM 2156 N N . ILE A 1 277 ? 8.956 2.652 -16.422 1.00 96.81 277 ILE A N 1
ATOM 2157 C CA . ILE A 1 277 ? 9.317 4.028 -16.739 1.00 96.81 277 ILE A CA 1
ATOM 2158 C C . ILE A 1 277 ? 10.663 4.302 -16.083 1.00 96.81 277 ILE A C 1
ATOM 2160 O O . ILE A 1 277 ? 10.828 4.068 -14.883 1.00 96.81 277 ILE A O 1
ATOM 2164 N N . ALA A 1 278 ? 11.597 4.821 -16.868 1.00 95.50 278 ALA A N 1
ATOM 2165 C CA . ALA A 1 278 ? 12.903 5.273 -16.422 1.00 95.50 278 ALA A CA 1
ATOM 2166 C C . ALA A 1 278 ? 13.098 6.757 -16.744 1.00 95.50 278 ALA A C 1
ATOM 2168 O O . ALA A 1 278 ? 12.449 7.312 -17.635 1.00 95.50 278 ALA A O 1
ATOM 2169 N N . TYR A 1 279 ? 14.003 7.400 -16.019 1.00 94.62 279 TYR A N 1
ATOM 2170 C CA . TYR A 1 279 ? 14.397 8.775 -16.264 1.00 94.62 279 TYR A CA 1
ATOM 2171 C C . TYR A 1 279 ? 15.898 8.929 -16.074 1.00 94.62 279 TYR A C 1
ATOM 2173 O O . TYR A 1 279 ? 16.440 8.581 -15.028 1.00 94.62 279 TYR A O 1
ATOM 2181 N N . LYS A 1 280 ? 16.557 9.523 -17.067 1.00 92.19 280 LYS A N 1
ATOM 2182 C CA . LYS A 1 280 ? 17.958 9.916 -16.968 1.00 92.19 280 LYS A CA 1
ATOM 2183 C C . LYS A 1 280 ? 18.152 11.273 -17.613 1.00 92.19 280 LYS A C 1
ATOM 2185 O O . LYS A 1 280 ? 17.921 11.435 -18.812 1.00 92.19 280 LYS A O 1
ATOM 2190 N N . GLN A 1 281 ? 18.600 12.242 -16.818 1.00 86.62 281 GLN A N 1
ATOM 2191 C CA . GLN A 1 281 ? 18.888 13.580 -17.317 1.00 86.62 281 GLN A CA 1
ATOM 2192 C C . GLN A 1 281 ? 19.966 13.495 -18.402 1.00 86.62 281 GLN A C 1
ATOM 2194 O O . GLN A 1 281 ? 21.072 13.003 -18.166 1.00 86.62 281 GLN A O 1
ATOM 2199 N N . ARG A 1 282 ? 19.634 13.960 -19.607 1.00 78.25 282 ARG A N 1
ATOM 2200 C CA . ARG A 1 282 ? 20.600 14.057 -20.699 1.00 78.25 282 ARG A CA 1
ATOM 2201 C C . ARG A 1 282 ? 21.439 15.309 -20.482 1.00 78.25 282 ARG A C 1
ATOM 2203 O O . ARG A 1 282 ? 20.894 16.384 -20.249 1.00 78.25 282 ARG A O 1
ATOM 2210 N N . SER A 1 283 ? 22.759 15.162 -20.527 1.00 67.62 283 SER A N 1
ATOM 2211 C CA . SER A 1 283 ? 23.661 16.308 -20.595 1.00 67.62 283 SER A CA 1
ATOM 2212 C C . SER A 1 283 ? 23.350 17.067 -21.883 1.00 67.62 283 SER A C 1
ATOM 2214 O O . SER A 1 283 ? 23.354 16.458 -22.954 1.00 67.62 283 SER A O 1
ATOM 2216 N N . GLU A 1 284 ? 23.038 18.359 -21.785 1.00 61.03 284 GLU A N 1
ATOM 2217 C CA . GLU A 1 284 ? 23.001 19.231 -22.959 1.00 61.03 284 GLU A CA 1
ATOM 2218 C C . GLU A 1 284 ? 24.400 19.201 -23.59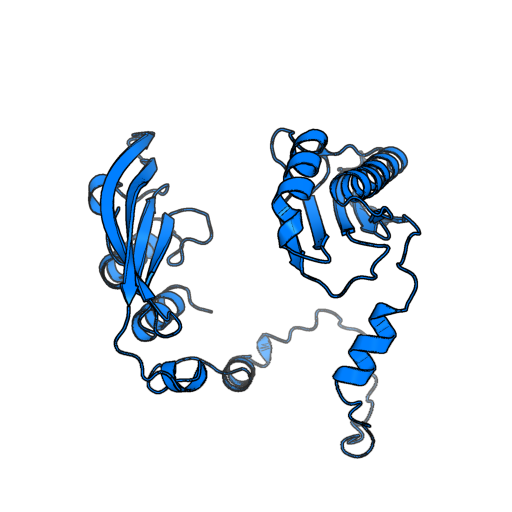0 1.00 61.03 284 GLU A C 1
ATOM 2220 O O . GLU A 1 284 ? 25.394 19.483 -22.916 1.00 61.03 284 GLU A O 1
ATOM 2225 N N . GLY A 1 285 ? 24.473 18.723 -24.834 1.00 50.47 285 GLY A N 1
ATOM 2226 C CA . GLY A 1 285 ? 25.696 18.716 -25.638 1.00 50.47 285 GLY A CA 1
ATOM 2227 C C . GLY A 1 285 ? 25.959 20.067 -26.277 1.00 50.47 285 GLY A C 1
ATOM 2228 O O . GLY A 1 285 ? 24.970 20.783 -26.554 1.00 50.47 285 GLY A O 1
#

Organism: NCBI:txid36148

InterPro domains:
  IPR006175 YjgF/YER057c/UK114 family [PF01042] (197-278)
  IPR030662 Diphthine--ammonia ligase/Uncharacterised protein MJ0570 [PTHR12196] (1-281)
  IPR035959 RutC-like superfamily [G3DSA:3.30.1330.40] (167-279)
  IPR035959 RutC-like superfamily [SSF55298] (175-280)
  IPR060338 Diphthamide synthase, C-terminal domain [PF28410] (5-89)

Secondary structure (DSSP, 8-state):
--HHHHHHHHHHTT-EEEEEEE-STT--HHHHTT-BHHHHHHHHHHHHHHH---TT-TTSSEEEEEEE-TT-SEEEEEEEEEEEEEE--SSS-EEEEEEEEEEEEE----TT--HHHHHTTS-PPPHHHHHHT--GGG-----------------TT------HHHHHHHHTTSPP----EEEE-TTSEEEEEEEEE--SSHHHHHHHHHHHHHHHHHHTT--GGGEEEEEEEES-GGGHHHHHHHHHHHH-SSSPPEEEEEE----TT--EEEEEEEE-PPPP-

Radius of gyration: 24.34 Å; chains: 1; bounding box: 55×47×58 Å